Protein AF-A0A4R9LSK8-F1 (afdb_monomer_lite)

Organism: NCBI:txid2484901

InterPro domains:
  IPR012340 Nucleic acid-binding, OB-fold [G3DSA:2.40.50.140] (176-305)

Radius of gyration: 27.33 Å; chains: 1; bounding box: 64×40×76 Å

pLDDT: mean 85.83, std 12.1, range [41.38, 97.31]

Sequence (312 aa):
MKDFFKLCSDLIQTTDPVSLENILFQYLQDKDREEVQVVFRILLSEKKIKFPIAKIQNWISESLELPTWLVEECKTRVGNGSVNLSLLFPEPKTKKDLRPKEWMETYIDPLFFAKNEIIQKESLVSSCRILPEKERILFLKMILPGKTISFPAKTLDLIKRWETNRNLIPHSKLEPYICKLALGYAKKSTTAIGCYTDLGFLGKNEKKEWIKMTTIPFPDLTEAEEDLLENFITANRVQKFGPVLSVSLKLVFEISFSGVERSKRHKAGFVLVSPRIKKILGEGDLESVTNSEYFISLLEVENETAGKPFWE

Structure (mmCIF, N/CA/C/O backbone):
data_AF-A0A4R9LSK8-F1
#
_entry.id   AF-A0A4R9LSK8-F1
#
loop_
_atom_site.group_PDB
_atom_site.id
_atom_site.type_symbol
_atom_site.label_atom_id
_atom_site.label_alt_id
_atom_site.label_comp_id
_atom_site.label_asym_id
_atom_site.label_entity_id
_atom_site.label_seq_id
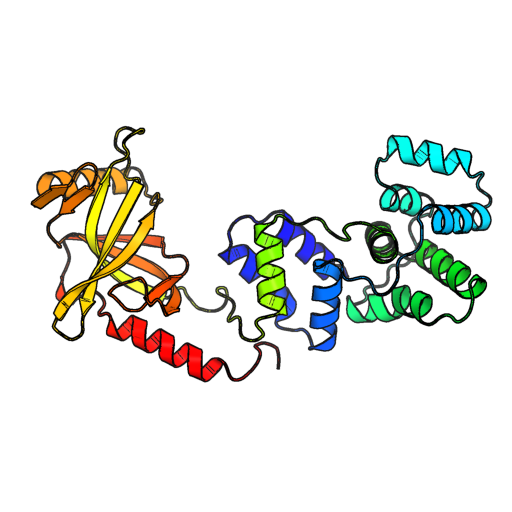_atom_site.pdbx_PDB_ins_code
_atom_site.Cartn_x
_atom_site.Cartn_y
_atom_site.Cartn_z
_atom_site.occupancy
_atom_site.B_iso_or_equiv
_atom_site.auth_seq_id
_atom_site.auth_comp_id
_atom_site.auth_asym_id
_atom_site.auth_atom_id
_atom_site.pdbx_PDB_model_num
ATOM 1 N N . MET A 1 1 ? 4.515 -9.181 -14.858 1.00 92.19 1 MET A N 1
ATOM 2 C CA . MET A 1 1 ? 4.490 -7.702 -14.962 1.00 92.19 1 MET A CA 1
ATOM 3 C C . MET A 1 1 ? 3.063 -7.196 -15.026 1.00 92.19 1 MET A C 1
ATOM 5 O O . MET A 1 1 ? 2.760 -6.177 -14.417 1.00 92.19 1 MET A O 1
ATOM 9 N N . LYS A 1 2 ? 2.165 -7.926 -15.699 1.00 91.19 2 LYS A N 1
ATOM 10 C CA . LYS A 1 2 ? 0.725 -7.650 -15.706 1.00 91.19 2 LYS A CA 1
ATOM 11 C C . LYS A 1 2 ? 0.143 -7.448 -14.299 1.00 91.19 2 LYS A C 1
ATOM 13 O O . LYS A 1 2 ? -0.410 -6.385 -14.022 1.00 91.19 2 LYS A O 1
ATOM 18 N N . ASP A 1 3 ? 0.351 -8.412 -13.404 1.00 92.38 3 ASP A N 1
ATOM 19 C CA . ASP A 1 3 ? -0.168 -8.340 -12.029 1.00 92.38 3 ASP A CA 1
ATOM 20 C C . ASP A 1 3 ? 0.485 -7.217 -11.218 1.00 92.38 3 ASP A C 1
ATOM 22 O O . ASP A 1 3 ? -0.170 -6.569 -10.410 1.00 92.38 3 ASP A O 1
ATOM 26 N N . PHE A 1 4 ? 1.761 -6.922 -11.481 1.00 95.38 4 PHE A N 1
ATOM 27 C CA . PHE A 1 4 ? 2.467 -5.807 -10.848 1.00 95.38 4 PHE A CA 1
ATOM 28 C C . PHE A 1 4 ? 1.868 -4.448 -11.234 1.00 95.38 4 PHE A C 1
ATOM 30 O O . PHE A 1 4 ? 1.687 -3.575 -10.387 1.00 95.38 4 PHE A O 1
ATOM 37 N N . PHE A 1 5 ? 1.524 -4.247 -12.509 1.00 94.00 5 PHE A N 1
ATOM 38 C CA . PHE A 1 5 ? 0.849 -3.016 -12.922 1.00 94.00 5 PHE A CA 1
ATOM 39 C C . PHE A 1 5 ? -0.556 -2.905 -12.337 1.00 94.00 5 PHE A C 1
ATOM 41 O O . PHE A 1 5 ? -0.977 -1.793 -12.015 1.00 94.00 5 PHE A O 1
ATOM 48 N N . LYS A 1 6 ? -1.256 -4.034 -12.173 1.00 93.06 6 LYS A N 1
ATOM 49 C CA . LYS A 1 6 ? -2.533 -4.068 -11.457 1.00 93.06 6 LYS A CA 1
ATOM 50 C C . LYS A 1 6 ? -2.349 -3.633 -9.999 1.00 93.06 6 LYS A C 1
ATOM 52 O O . LYS A 1 6 ? -2.996 -2.675 -9.598 1.00 93.06 6 LYS A O 1
ATOM 57 N N . LEU A 1 7 ? -1.380 -4.210 -9.279 1.00 94.50 7 LEU A N 1
ATOM 58 C CA . LEU A 1 7 ? -1.002 -3.777 -7.926 1.00 94.50 7 LEU A CA 1
ATOM 59 C C . LEU A 1 7 ? -0.779 -2.260 -7.861 1.00 94.50 7 LEU A C 1
ATOM 61 O O . LEU A 1 7 ? -1.334 -1.585 -7.001 1.00 94.50 7 LEU A O 1
ATOM 65 N N . CYS A 1 8 ? 0.027 -1.709 -8.772 1.00 93.31 8 CYS A N 1
ATOM 66 C CA . CYS A 1 8 ? 0.323 -0.276 -8.778 1.00 93.31 8 CYS A CA 1
ATOM 67 C C . CYS A 1 8 ? -0.939 0.572 -8.979 1.00 93.31 8 CYS A C 1
ATOM 69 O O . CYS A 1 8 ? -1.089 1.600 -8.323 1.00 93.31 8 CYS A O 1
ATOM 71 N N . SER A 1 9 ? -1.836 0.151 -9.874 1.00 92.25 9 SER A N 1
ATOM 72 C CA . SER A 1 9 ? -3.117 0.823 -10.105 1.00 92.25 9 SER A CA 1
ATOM 73 C C . SER A 1 9 ? -3.988 0.804 -8.849 1.00 92.25 9 SER A C 1
ATOM 75 O O . SER A 1 9 ? -4.467 1.854 -8.422 1.00 92.25 9 SER A O 1
ATOM 77 N N . ASP A 1 10 ? -4.131 -0.366 -8.229 1.00 90.00 10 ASP A N 1
ATOM 78 C CA . ASP A 1 10 ? -4.974 -0.572 -7.051 1.00 90.00 10 ASP A CA 1
ATOM 79 C C . ASP A 1 10 ? -4.452 0.249 -5.852 1.00 90.00 10 ASP A C 1
ATOM 81 O O . ASP A 1 10 ? -5.223 0.923 -5.166 1.00 90.00 10 ASP A O 1
ATOM 85 N N . LEU A 1 11 ? -3.127 0.301 -5.657 1.00 91.38 11 LEU A N 1
ATOM 86 C CA . LEU A 1 11 ? -2.475 1.116 -4.622 1.00 91.38 11 LEU A CA 1
ATOM 87 C C . LEU A 1 11 ? -2.627 2.631 -4.832 1.00 91.38 11 LEU A C 1
ATOM 89 O O . LEU A 1 11 ? -2.605 3.389 -3.863 1.00 91.38 11 LEU A O 1
ATOM 93 N N . ILE A 1 12 ? -2.732 3.094 -6.082 1.00 88.62 12 ILE A N 1
ATOM 94 C CA . ILE A 1 12 ? -2.924 4.519 -6.399 1.00 88.62 12 ILE A CA 1
ATOM 95 C C . ILE A 1 12 ? -4.377 4.939 -6.162 1.00 88.62 12 ILE A C 1
ATOM 97 O O . ILE A 1 12 ? -4.620 6.057 -5.711 1.00 88.62 12 ILE A O 1
ATOM 101 N N . GLN A 1 13 ? -5.333 4.068 -6.488 1.00 86.81 13 GLN A N 1
ATOM 102 C CA . GLN A 1 13 ? -6.765 4.374 -6.422 1.00 86.81 13 GLN A CA 1
ATOM 103 C C . GLN A 1 13 ? -7.353 4.212 -5.014 1.00 86.81 13 GLN A C 1
ATOM 105 O O . GLN A 1 13 ? -8.376 4.818 -4.703 1.00 86.81 13 GLN A O 1
ATOM 110 N N . THR A 1 14 ? -6.707 3.425 -4.155 1.00 81.94 14 THR A N 1
ATOM 111 C CA . THR A 1 14 ? -7.208 3.125 -2.811 1.00 81.94 14 THR A CA 1
ATOM 112 C C . THR A 1 14 ? -6.732 4.155 -1.788 1.00 81.94 14 THR A C 1
ATOM 114 O O . THR A 1 14 ? -5.556 4.508 -1.728 1.00 81.94 14 THR A O 1
ATOM 117 N N . THR A 1 15 ? -7.651 4.627 -0.944 1.00 77.50 15 THR A N 1
ATOM 118 C CA . THR A 1 15 ? -7.373 5.615 0.113 1.00 77.50 15 THR A CA 1
ATOM 119 C C . THR A 1 15 ? -7.517 5.049 1.526 1.00 77.50 15 THR A C 1
ATOM 121 O O . THR A 1 15 ? -6.908 5.583 2.458 1.00 77.50 15 THR A O 1
ATOM 124 N N . ASP A 1 16 ? -8.296 3.975 1.686 1.00 77.19 16 ASP A N 1
ATOM 125 C CA . ASP A 1 16 ? -8.496 3.266 2.949 1.00 77.19 16 ASP A CA 1
ATOM 126 C C . ASP A 1 16 ? -7.230 2.472 3.342 1.00 77.19 16 ASP A C 1
ATOM 128 O O . ASP A 1 16 ? -6.760 1.646 2.554 1.00 77.19 16 ASP A O 1
ATOM 132 N N . PRO A 1 17 ? -6.666 2.693 4.547 1.00 71.50 17 PRO A N 1
ATOM 133 C CA . PRO A 1 17 ? -5.439 2.026 4.984 1.00 71.50 17 PRO A CA 1
ATOM 134 C C . PRO A 1 17 ? -5.527 0.498 5.018 1.00 71.50 17 PRO A C 1
ATOM 136 O O . PRO A 1 17 ? -4.571 -0.168 4.629 1.00 71.50 17 PRO A O 1
ATOM 139 N N . VAL A 1 18 ? -6.666 -0.056 5.442 1.00 72.38 18 VAL A N 1
ATOM 140 C CA . VAL A 1 18 ? -6.852 -1.511 5.551 1.00 72.38 18 VAL A CA 1
ATOM 141 C C . VAL A 1 18 ? -6.848 -2.142 4.160 1.00 72.38 18 VAL A C 1
ATOM 143 O O . VAL A 1 18 ? -6.141 -3.108 3.898 1.00 72.38 18 VAL A O 1
ATOM 146 N N . SER A 1 19 ? -7.573 -1.544 3.221 1.00 77.19 19 SER A N 1
ATOM 147 C CA . SER A 1 19 ? -7.628 -1.993 1.833 1.00 77.19 19 SER A CA 1
ATOM 148 C C . SER A 1 19 ? -6.264 -1.895 1.146 1.00 77.19 19 SER A C 1
ATOM 150 O O . SER A 1 19 ? -5.890 -2.807 0.411 1.00 77.19 19 SER A O 1
ATOM 152 N N . LEU A 1 20 ? -5.487 -0.836 1.414 1.00 80.31 20 LEU A N 1
ATOM 153 C CA . LEU A 1 20 ? -4.117 -0.697 0.905 1.00 80.31 20 LEU A CA 1
ATOM 154 C C . LEU A 1 20 ? -3.208 -1.839 1.373 1.00 80.31 20 LEU A C 1
ATOM 156 O O . LEU A 1 20 ? -2.455 -2.398 0.573 1.00 80.31 20 LEU A O 1
ATOM 160 N N . GLU A 1 21 ? -3.294 -2.197 2.652 1.00 82.19 21 GLU A N 1
ATOM 161 C CA . GLU A 1 21 ? -2.560 -3.334 3.208 1.00 82.19 21 GLU A CA 1
ATOM 162 C C . GLU A 1 21 ? -2.977 -4.646 2.562 1.00 82.19 21 GLU A C 1
ATOM 164 O O . GLU A 1 21 ? -2.125 -5.454 2.196 1.00 82.19 21 GLU A O 1
ATOM 169 N N . ASN A 1 22 ? -4.275 -4.821 2.333 1.00 79.75 22 ASN A N 1
ATOM 170 C CA . ASN A 1 22 ? -4.817 -6.024 1.716 1.00 79.75 22 ASN A CA 1
ATOM 171 C C . ASN A 1 22 ? -4.352 -6.206 0.278 1.00 79.75 22 ASN A C 1
ATOM 173 O O . ASN A 1 22 ? -3.981 -7.308 -0.118 1.00 79.75 22 ASN A O 1
ATOM 177 N N . ILE A 1 23 ? -4.332 -5.124 -0.493 1.00 87.00 23 ILE A N 1
ATOM 178 C CA . ILE A 1 23 ? -3.838 -5.125 -1.869 1.00 87.00 23 ILE A CA 1
ATOM 179 C C . ILE A 1 23 ? -2.368 -5.551 -1.909 1.00 87.00 23 ILE A C 1
ATOM 181 O O . ILE A 1 23 ? -1.999 -6.438 -2.683 1.00 87.00 23 ILE A O 1
ATOM 185 N N . LEU A 1 24 ? -1.533 -4.941 -1.062 1.00 88.25 24 LEU A N 1
ATOM 186 C CA . LEU A 1 24 ? -0.109 -5.257 -1.011 1.00 88.25 24 LEU A CA 1
ATOM 187 C C . LEU A 1 24 ? 0.110 -6.707 -0.570 1.00 88.25 24 LEU A C 1
ATOM 189 O O . LEU A 1 24 ? 0.885 -7.437 -1.183 1.00 88.25 24 LEU A O 1
ATOM 193 N N . PHE A 1 25 ? -0.637 -7.146 0.436 1.00 83.88 25 PHE A N 1
ATOM 194 C CA . PHE A 1 25 ? -0.569 -8.497 0.951 1.00 83.88 25 PHE A CA 1
ATOM 195 C C . PHE A 1 25 ? -0.909 -9.568 -0.080 1.00 83.88 25 PHE A C 1
ATOM 197 O O . PHE A 1 25 ? -0.110 -10.472 -0.318 1.00 83.88 25 PHE A O 1
ATOM 204 N N . GLN A 1 26 ? -2.084 -9.460 -0.703 1.00 85.19 26 GLN A N 1
ATOM 205 C CA . GLN A 1 26 ? -2.573 -10.455 -1.658 1.00 85.19 26 GLN A CA 1
ATOM 206 C C . GLN A 1 26 ? -1.600 -10.637 -2.821 1.00 85.19 26 GLN A C 1
ATOM 208 O O . GLN A 1 26 ? -1.450 -11.737 -3.344 1.00 85.19 26 GLN A O 1
ATOM 213 N N . TYR A 1 27 ? -0.910 -9.564 -3.204 1.00 90.25 27 TYR A N 1
ATOM 214 C CA . TYR A 1 27 ? 0.109 -9.630 -4.234 1.00 90.25 27 TYR A CA 1
ATOM 215 C C . TYR A 1 27 ? 1.403 -10.311 -3.762 1.00 90.25 27 TYR A C 1
ATOM 217 O O . TYR A 1 27 ? 2.017 -11.043 -4.539 1.00 90.25 27 TYR A O 1
ATOM 225 N N . LEU A 1 28 ? 1.849 -10.046 -2.531 1.00 88.25 28 LEU A N 1
ATOM 226 C CA . LEU A 1 28 ? 3.142 -10.511 -2.019 1.00 88.25 28 LEU A CA 1
ATOM 227 C C . LEU A 1 28 ? 3.105 -11.923 -1.418 1.00 88.25 28 LEU A C 1
ATOM 229 O O . LEU A 1 28 ? 4.147 -12.567 -1.400 1.00 88.25 28 L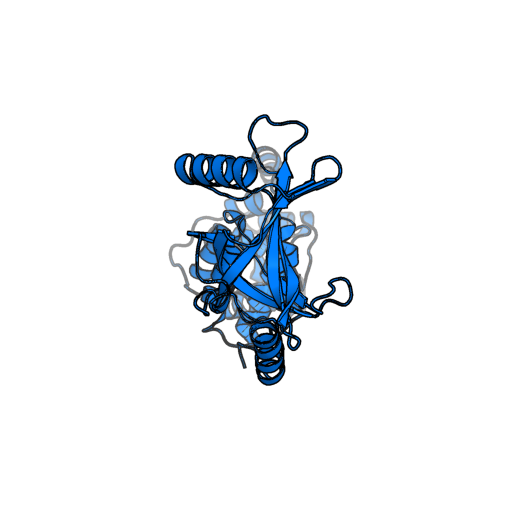EU A O 1
ATOM 233 N N . GLN A 1 29 ? 1.951 -12.405 -0.944 1.00 81.75 29 GLN A N 1
ATOM 234 C CA . GLN A 1 29 ? 1.872 -13.622 -0.121 1.00 81.75 29 GLN A CA 1
ATOM 235 C C . GLN A 1 29 ? 2.416 -14.895 -0.793 1.00 81.75 29 GLN A C 1
ATOM 237 O O . GLN A 1 29 ? 2.949 -15.758 -0.107 1.00 81.75 29 GLN A O 1
ATOM 242 N N . ASP A 1 30 ? 2.322 -14.991 -2.121 1.00 81.44 30 ASP A N 1
ATOM 243 C CA . ASP A 1 30 ? 2.741 -16.170 -2.892 1.00 81.44 30 ASP A CA 1
ATOM 244 C C . ASP A 1 30 ? 4.096 -15.958 -3.597 1.00 81.44 30 ASP A C 1
ATOM 246 O O . ASP A 1 30 ? 4.410 -16.628 -4.584 1.00 81.44 30 ASP A O 1
ATOM 250 N N . LYS A 1 31 ? 4.882 -14.963 -3.165 1.00 85.25 31 LYS A N 1
ATOM 251 C CA . LYS A 1 31 ? 6.144 -14.573 -3.811 1.00 85.25 31 LYS A CA 1
ATOM 252 C C . LYS A 1 31 ? 7.348 -14.931 -2.957 1.00 85.25 31 LYS A C 1
ATOM 254 O O . LYS A 1 31 ? 7.345 -14.746 -1.746 1.00 85.25 31 LYS A O 1
ATOM 259 N N . ASP A 1 32 ? 8.411 -15.378 -3.621 1.00 84.75 32 ASP A N 1
ATOM 260 C CA . ASP A 1 32 ? 9.690 -15.613 -2.964 1.00 84.75 32 ASP A CA 1
ATOM 261 C C . ASP A 1 32 ? 10.359 -14.302 -2.515 1.00 84.75 32 ASP A C 1
ATOM 263 O O . ASP A 1 32 ? 10.064 -13.205 -3.001 1.00 84.75 32 ASP A O 1
ATOM 267 N N . ARG A 1 33 ? 11.305 -14.425 -1.583 1.00 80.56 33 ARG A N 1
ATOM 268 C CA . ARG A 1 33 ? 12.011 -13.292 -0.975 1.00 80.56 33 ARG A CA 1
ATOM 269 C C . ARG A 1 33 ? 12.689 -12.373 -1.995 1.00 80.56 33 ARG A C 1
ATOM 271 O O . ARG A 1 33 ? 12.720 -11.159 -1.786 1.00 80.56 33 ARG A O 1
ATOM 278 N N . GLU A 1 34 ? 13.276 -12.922 -3.053 1.00 83.31 34 GLU A N 1
ATOM 279 C CA . GLU A 1 34 ? 14.013 -12.130 -4.043 1.00 83.31 34 GLU A CA 1
ATOM 280 C C . GLU A 1 34 ? 13.044 -11.337 -4.925 1.00 83.31 34 GLU A C 1
ATOM 282 O O . GLU A 1 34 ? 13.266 -10.156 -5.195 1.00 83.31 34 GLU A O 1
ATOM 287 N N . GLU A 1 35 ? 11.921 -11.951 -5.293 1.00 90.56 35 GLU A N 1
ATOM 288 C CA . GLU A 1 35 ? 10.822 -11.295 -5.995 1.00 90.56 35 GLU A CA 1
ATOM 289 C C . GLU A 1 35 ? 10.233 -10.138 -5.172 1.00 90.56 35 GLU A C 1
ATOM 291 O O . GLU A 1 35 ? 10.091 -9.022 -5.680 1.00 90.56 35 GLU A O 1
ATOM 296 N N . VAL A 1 36 ? 9.956 -10.364 -3.884 1.00 89.25 36 VAL A N 1
ATOM 297 C CA . VAL A 1 36 ? 9.446 -9.332 -2.964 1.00 89.25 36 VAL A CA 1
ATOM 298 C C . VAL A 1 36 ? 10.406 -8.139 -2.878 1.00 89.25 36 VAL A C 1
ATOM 300 O O . VAL A 1 36 ? 9.977 -6.987 -2.981 1.00 89.25 36 VAL A O 1
ATOM 303 N N . GLN A 1 37 ? 11.714 -8.386 -2.761 1.00 87.75 37 GLN A N 1
ATOM 304 C CA . GLN A 1 37 ? 12.724 -7.320 -2.734 1.00 87.75 37 GLN A CA 1
ATOM 305 C C . GLN A 1 37 ? 12.739 -6.491 -4.022 1.00 87.75 37 GLN A C 1
ATOM 307 O O . GLN A 1 37 ? 12.852 -5.264 -3.971 1.00 87.75 37 GLN A O 1
ATOM 312 N N . VAL A 1 38 ? 12.614 -7.135 -5.186 1.00 91.19 38 VAL A N 1
ATOM 313 C CA . VAL A 1 38 ? 12.551 -6.417 -6.466 1.00 91.19 38 VAL A CA 1
ATOM 314 C C . VAL A 1 38 ? 11.278 -5.575 -6.564 1.00 91.19 38 VAL A C 1
ATOM 316 O O . VAL A 1 38 ? 11.338 -4.434 -7.025 1.00 91.19 38 VAL A O 1
ATOM 319 N N . VAL A 1 39 ? 10.143 -6.086 -6.087 1.00 94.00 39 VAL A N 1
ATOM 320 C CA . VAL A 1 39 ? 8.877 -5.342 -6.049 1.00 94.00 39 VAL A CA 1
ATOM 321 C C . VAL A 1 39 ? 9.014 -4.068 -5.213 1.00 94.00 39 VAL A C 1
ATOM 323 O O . VAL A 1 39 ? 8.709 -2.986 -5.721 1.00 94.00 39 VAL A O 1
ATOM 326 N N . PHE A 1 40 ? 9.524 -4.159 -3.979 1.00 92.31 40 PHE A N 1
ATOM 327 C CA . PHE A 1 40 ? 9.727 -2.981 -3.124 1.00 92.31 40 PHE A CA 1
ATOM 328 C C . PHE A 1 40 ? 10.687 -1.970 -3.745 1.00 92.31 40 PHE A C 1
ATOM 330 O O . PHE A 1 40 ? 10.360 -0.783 -3.803 1.00 92.31 40 PHE A O 1
ATOM 337 N N . ARG A 1 41 ? 11.794 -2.441 -4.329 1.00 91.00 41 ARG A N 1
ATOM 338 C CA . ARG A 1 41 ? 12.743 -1.593 -5.060 1.00 91.00 41 ARG A CA 1
ATOM 339 C C . ARG A 1 41 ? 12.051 -0.759 -6.142 1.00 91.00 41 ARG A C 1
ATOM 341 O O . ARG A 1 41 ? 12.294 0.443 -6.256 1.00 91.00 41 ARG A O 1
ATOM 348 N N . ILE A 1 42 ? 11.162 -1.367 -6.932 1.00 94.06 42 ILE A N 1
ATOM 349 C CA . ILE A 1 42 ? 10.424 -0.645 -7.979 1.00 94.06 42 ILE A CA 1
ATOM 350 C C . ILE A 1 42 ? 9.422 0.343 -7.357 1.00 94.06 42 ILE A C 1
ATOM 352 O O . ILE A 1 42 ? 9.386 1.509 -7.763 1.00 94.06 42 ILE A O 1
ATOM 356 N N . LEU A 1 43 ? 8.632 -0.091 -6.366 1.00 93.62 43 LEU A N 1
ATOM 357 C CA . LEU A 1 43 ? 7.605 0.736 -5.714 1.00 93.62 43 LEU A CA 1
ATOM 358 C C . LEU A 1 43 ? 8.197 1.977 -5.030 1.00 93.62 43 LEU A C 1
ATOM 360 O O . LEU A 1 43 ? 7.664 3.081 -5.159 1.00 93.62 43 LEU A O 1
ATOM 364 N N . LEU A 1 44 ? 9.335 1.817 -4.355 1.00 91.50 44 LEU A N 1
ATOM 365 C CA . LEU A 1 44 ? 10.036 2.882 -3.637 1.00 91.50 44 LEU A CA 1
ATOM 366 C C . LEU A 1 44 ? 10.957 3.712 -4.536 1.00 91.50 44 LEU A C 1
ATOM 368 O O . LEU A 1 44 ? 11.590 4.662 -4.075 1.00 91.50 44 LEU A O 1
ATOM 372 N N . SER A 1 45 ? 10.961 3.433 -5.844 1.00 90.81 45 SER A N 1
ATOM 373 C CA . SER A 1 45 ? 11.792 4.127 -6.832 1.00 90.81 45 SER A CA 1
ATOM 374 C C . SER A 1 45 ? 13.292 4.046 -6.521 1.00 90.81 45 SER A C 1
ATOM 376 O O . SER A 1 45 ? 14.042 4.991 -6.784 1.00 90.81 45 SER A O 1
ATOM 378 N N . GLU A 1 46 ? 13.734 2.919 -5.972 1.00 89.75 46 GLU A N 1
ATOM 379 C CA . GLU A 1 46 ? 15.138 2.626 -5.734 1.00 89.75 46 GLU A CA 1
ATOM 380 C C . GLU A 1 46 ? 15.825 2.233 -7.044 1.00 89.75 46 GLU A C 1
ATOM 382 O O . GLU A 1 46 ? 15.428 1.298 -7.744 1.00 89.75 46 GLU A O 1
ATOM 387 N N . LYS A 1 47 ? 16.879 2.968 -7.399 1.00 87.69 47 LYS A N 1
ATOM 388 C CA . LYS A 1 47 ? 17.529 2.857 -8.709 1.00 87.69 47 LYS A CA 1
ATOM 389 C C . LYS A 1 47 ? 18.988 2.489 -8.539 1.00 87.69 47 LYS A C 1
ATOM 391 O O . LYS A 1 47 ? 19.728 3.233 -7.901 1.00 87.69 47 LYS A O 1
ATOM 396 N N . LYS A 1 48 ? 19.397 1.388 -9.175 1.00 82.56 48 LYS A N 1
ATOM 397 C CA . LYS A 1 48 ? 20.807 0.973 -9.256 1.00 82.56 48 LYS A CA 1
ATOM 398 C C . LYS A 1 48 ? 21.638 1.925 -10.122 1.00 82.56 48 LYS A C 1
ATOM 400 O O . LYS A 1 48 ? 22.806 2.154 -9.838 1.00 82.56 48 LYS A O 1
ATOM 405 N N . ILE A 1 49 ? 21.032 2.476 -11.176 1.00 84.25 49 ILE A N 1
ATOM 406 C CA . ILE A 1 49 ? 21.690 3.347 -12.153 1.00 84.25 49 ILE A CA 1
ATOM 407 C C . ILE A 1 49 ? 20.794 4.531 -12.510 1.00 84.25 49 ILE A C 1
ATOM 409 O O . ILE A 1 49 ? 19.568 4.419 -12.509 1.00 84.25 49 ILE A O 1
ATOM 413 N N . LYS A 1 50 ? 21.409 5.681 -12.796 1.00 91.00 50 LYS A N 1
ATOM 414 C CA . LYS A 1 50 ? 20.721 6.887 -13.262 1.00 91.00 50 LYS A CA 1
ATOM 415 C C . LYS A 1 50 ? 21.515 7.502 -14.406 1.00 91.00 50 LYS A C 1
ATOM 417 O O . LYS A 1 50 ? 22.644 7.938 -14.202 1.00 91.00 50 LYS A O 1
ATOM 422 N N . PHE A 1 51 ? 20.917 7.570 -15.586 1.00 92.25 51 PHE A N 1
ATOM 423 C CA . PHE A 1 51 ? 21.491 8.254 -16.737 1.00 92.25 51 PHE A CA 1
ATOM 424 C C . PHE A 1 51 ? 20.888 9.652 -16.889 1.00 92.25 51 PHE A C 1
ATOM 426 O O . PHE A 1 51 ? 19.684 9.826 -16.681 1.00 92.25 51 PHE A O 1
ATOM 433 N N . PRO A 1 52 ? 21.676 10.661 -17.296 1.00 93.00 52 PRO A N 1
ATOM 434 C CA . PRO A 1 52 ? 21.128 11.949 -17.703 1.00 93.00 52 PRO A CA 1
ATOM 435 C C . PRO A 1 52 ? 20.126 11.782 -18.850 1.00 93.00 52 PRO A C 1
ATOM 437 O O . PRO A 1 52 ? 20.385 11.047 -19.802 1.00 93.00 52 PRO A O 1
ATOM 440 N N . ILE A 1 53 ? 19.003 12.506 -18.801 1.00 91.00 53 ILE A N 1
ATOM 441 C CA . ILE A 1 53 ? 17.962 12.402 -19.837 1.00 91.00 53 ILE A CA 1
ATOM 442 C C . ILE A 1 53 ? 18.490 12.736 -21.237 1.00 91.00 53 ILE A C 1
ATOM 444 O O . ILE A 1 53 ? 18.157 12.034 -22.184 1.00 91.00 53 ILE A O 1
ATOM 448 N N . ALA A 1 54 ? 19.371 13.735 -21.349 1.00 91.31 54 ALA A N 1
ATOM 449 C CA . ALA A 1 54 ? 19.999 14.120 -22.612 1.00 91.31 54 ALA A CA 1
ATOM 450 C C . ALA A 1 54 ? 20.822 12.973 -23.224 1.00 91.31 54 ALA A C 1
ATOM 452 O O . ALA A 1 54 ? 20.771 12.746 -24.427 1.00 91.31 54 ALA A O 1
ATOM 453 N N . LYS A 1 55 ? 21.518 12.191 -22.386 1.00 93.62 55 LYS A N 1
ATOM 454 C CA . LYS A 1 55 ? 22.308 11.034 -22.830 1.00 93.62 55 LYS A CA 1
ATOM 455 C C . LYS A 1 55 ? 21.414 9.960 -23.449 1.00 93.62 55 LYS A C 1
ATOM 457 O O . LYS A 1 55 ? 21.669 9.512 -24.561 1.00 93.62 55 LYS A O 1
ATOM 462 N N . ILE A 1 56 ? 20.330 9.602 -22.757 1.00 94.44 56 ILE A N 1
ATOM 463 C CA . ILE A 1 56 ? 19.363 8.615 -23.258 1.00 94.44 56 ILE A CA 1
ATOM 464 C C . ILE A 1 56 ? 18.661 9.118 -24.524 1.00 94.44 56 ILE A C 1
ATOM 466 O O . ILE A 1 56 ? 18.473 8.356 -25.470 1.00 94.44 56 ILE A O 1
ATOM 470 N N . GLN A 1 57 ? 18.313 10.404 -24.570 1.00 92.75 57 GLN A N 1
ATOM 471 C CA . GLN A 1 57 ? 17.701 11.023 -25.740 1.00 92.75 57 GLN A CA 1
ATOM 472 C C . GLN A 1 57 ? 18.623 10.970 -26.964 1.00 92.75 57 GLN A C 1
ATOM 474 O O . GLN A 1 57 ? 18.158 10.591 -28.037 1.00 92.75 57 GLN A O 1
ATOM 479 N N . ASN A 1 58 ? 19.914 11.276 -26.810 1.00 93.31 58 ASN A N 1
ATOM 480 C CA . ASN A 1 58 ? 20.890 11.184 -27.900 1.00 93.31 58 ASN A CA 1
ATOM 481 C C . ASN A 1 58 ? 21.028 9.748 -28.409 1.00 93.31 58 ASN A C 1
ATOM 483 O O . ASN A 1 58 ? 20.917 9.508 -29.606 1.00 93.31 58 ASN A O 1
ATOM 487 N N . TRP A 1 59 ? 21.164 8.775 -27.505 1.00 95.00 59 TRP A N 1
ATOM 488 C CA . TRP A 1 59 ? 21.247 7.363 -27.882 1.00 95.00 59 TRP A CA 1
ATOM 489 C C . TRP A 1 59 ? 20.037 6.879 -28.678 1.00 95.00 59 TRP A C 1
ATOM 491 O O . TRP A 1 59 ? 20.202 6.154 -29.661 1.00 95.00 59 TRP A O 1
ATOM 501 N N . ILE A 1 60 ? 18.831 7.267 -28.258 1.00 94.62 60 ILE A N 1
ATOM 502 C CA . ILE A 1 60 ? 17.591 6.910 -28.951 1.00 94.62 60 ILE A CA 1
ATOM 503 C C . ILE A 1 60 ? 17.510 7.625 -30.304 1.00 94.62 60 ILE A C 1
ATOM 505 O O . ILE A 1 60 ? 17.222 6.970 -31.300 1.00 94.62 60 ILE A O 1
ATOM 509 N N . SER A 1 61 ? 17.817 8.925 -30.350 1.00 93.62 61 SER A N 1
ATOM 510 C CA . SER A 1 61 ? 17.785 9.733 -31.580 1.00 93.62 61 SER A CA 1
ATOM 511 C C . SER A 1 61 ? 18.727 9.163 -32.640 1.00 93.62 61 SER A C 1
ATOM 513 O O . SER A 1 61 ? 18.302 8.892 -33.757 1.00 93.62 61 SER A O 1
ATOM 515 N N . GLU A 1 62 ? 19.973 8.867 -32.259 1.00 94.00 62 GLU A N 1
ATOM 516 C CA . GLU A 1 62 ? 20.964 8.240 -33.140 1.00 94.00 62 GLU A CA 1
ATOM 517 C C . GLU A 1 62 ? 20.515 6.861 -33.638 1.00 94.00 62 GLU A C 1
ATOM 519 O O . GLU A 1 62 ? 20.738 6.520 -34.792 1.00 94.00 62 GLU A O 1
ATOM 524 N N . SER A 1 63 ? 19.876 6.054 -32.786 1.00 93.81 63 SER A N 1
ATOM 525 C CA . SER A 1 63 ? 19.496 4.674 -33.139 1.00 93.81 63 SER A CA 1
ATOM 526 C C . SER A 1 63 ? 18.198 4.567 -33.945 1.00 93.81 63 SER A C 1
ATOM 528 O O . SER A 1 63 ? 17.876 3.486 -34.445 1.00 93.81 63 SER A O 1
ATOM 530 N N . LEU A 1 64 ? 17.422 5.649 -33.999 1.00 93.69 64 LEU A N 1
ATOM 531 C CA . LEU A 1 64 ? 16.201 5.777 -34.796 1.00 93.69 64 LEU A CA 1
ATOM 532 C C . LEU A 1 64 ? 16.387 6.723 -35.991 1.00 93.69 64 LEU A C 1
ATOM 534 O O . LEU A 1 64 ? 15.424 6.952 -36.715 1.00 93.69 64 LEU A O 1
ATOM 538 N N . GLU A 1 65 ? 17.591 7.274 -36.177 1.00 94.81 65 GLU A N 1
ATOM 539 C CA . GLU A 1 65 ? 17.905 8.269 -37.211 1.00 94.81 65 GLU A CA 1
ATOM 540 C C . GLU A 1 65 ? 16.975 9.498 -37.155 1.00 94.81 65 GLU A C 1
ATOM 542 O O . GLU A 1 65 ? 16.603 10.085 -38.171 1.00 94.81 65 GLU A O 1
ATOM 547 N N . LEU A 1 66 ? 16.591 9.902 -35.939 1.00 91.81 66 LEU A N 1
ATOM 548 C CA . LEU A 1 66 ? 15.726 11.055 -35.699 1.00 91.81 66 LEU A CA 1
ATOM 549 C C . LEU A 1 66 ? 16.556 12.285 -35.319 1.00 91.81 66 LEU A C 1
ATOM 551 O O . LEU A 1 66 ? 17.471 12.179 -34.498 1.00 91.81 66 LEU A O 1
ATOM 555 N N . PRO A 1 67 ? 16.226 13.480 -35.839 1.00 90.62 67 PRO A N 1
ATOM 556 C CA . PRO A 1 67 ? 16.888 14.698 -35.406 1.00 90.62 67 PRO A CA 1
ATOM 557 C C . PRO A 1 67 ? 16.472 15.057 -33.971 1.00 90.62 67 PRO A C 1
ATOM 559 O O . PRO A 1 67 ? 15.304 14.946 -33.594 1.00 90.62 67 PRO A O 1
ATOM 562 N N . THR A 1 68 ? 17.425 15.531 -33.166 1.00 83.62 68 THR A N 1
ATOM 563 C CA . THR A 1 68 ? 17.221 15.808 -31.732 1.00 83.62 68 THR A CA 1
ATOM 564 C C . THR A 1 68 ? 16.114 16.828 -31.466 1.00 83.62 68 THR A C 1
ATOM 566 O O . THR A 1 68 ? 15.334 16.634 -30.533 1.00 83.62 68 THR A O 1
ATOM 569 N N . TRP A 1 69 ? 15.988 17.859 -32.312 1.00 86.38 69 TRP A N 1
ATOM 570 C CA . TRP A 1 69 ? 14.955 18.896 -32.188 1.00 86.38 69 TRP A CA 1
ATOM 571 C C . TRP A 1 69 ? 13.530 18.324 -32.257 1.00 86.38 69 TRP A C 1
ATOM 573 O O . TRP A 1 69 ? 12.654 18.772 -31.522 1.00 86.38 69 TRP A O 1
ATOM 583 N N . LEU A 1 70 ? 13.298 17.286 -33.070 1.00 85.94 70 LEU A N 1
ATOM 584 C CA . LEU A 1 70 ? 11.976 16.668 -33.209 1.00 85.94 70 LEU A CA 1
ATOM 585 C C . LEU A 1 70 ? 11.570 15.962 -31.912 1.00 85.94 70 LEU A C 1
ATOM 587 O O . LEU A 1 70 ? 10.431 16.063 -31.462 1.00 85.94 70 LEU A O 1
ATOM 591 N N . VAL A 1 71 ? 12.525 15.288 -31.268 1.00 84.31 71 VAL A N 1
ATOM 592 C CA . VAL A 1 71 ? 12.298 14.607 -29.988 1.00 84.31 71 VAL A CA 1
ATOM 593 C C . VAL A 1 71 ? 12.009 15.612 -28.868 1.00 84.31 71 VAL A C 1
ATOM 595 O O . VAL A 1 71 ? 11.162 15.351 -28.006 1.00 84.31 71 VAL A O 1
ATOM 598 N N . GLU A 1 72 ? 12.685 16.764 -28.880 1.00 82.50 72 GLU A N 1
ATOM 599 C CA . GLU A 1 72 ? 12.436 17.864 -27.940 1.00 82.50 72 GLU A CA 1
ATOM 600 C C . GLU A 1 72 ? 11.055 18.488 -28.142 1.00 82.50 72 GLU A C 1
ATOM 602 O O . GLU A 1 72 ? 10.346 18.738 -27.166 1.00 82.50 72 GLU A O 1
ATOM 607 N N . GLU A 1 73 ? 10.629 18.672 -29.388 1.00 84.06 73 GLU A N 1
ATOM 608 C CA . GLU A 1 73 ? 9.313 19.226 -29.690 1.00 84.06 73 GLU A CA 1
ATOM 609 C C . GLU A 1 73 ? 8.174 18.266 -29.317 1.00 84.06 73 GLU A C 1
ATOM 611 O O . GLU A 1 73 ? 7.150 18.690 -28.783 1.00 84.06 73 GLU A O 1
ATOM 616 N N . CYS A 1 74 ? 8.360 16.951 -29.467 1.00 82.12 74 CYS A N 1
ATOM 617 C CA . CYS A 1 74 ? 7.403 15.975 -28.936 1.00 82.12 74 CYS A CA 1
ATOM 618 C C . CYS A 1 74 ? 7.304 16.041 -27.399 1.00 82.12 74 CYS A C 1
ATOM 620 O O . CYS A 1 74 ? 6.212 15.924 -26.829 1.00 82.12 74 CYS A O 1
ATOM 622 N N . LYS A 1 75 ? 8.421 16.306 -26.707 1.00 80.25 75 LYS A N 1
ATOM 623 C CA . LYS A 1 75 ? 8.455 16.394 -25.239 1.00 80.25 75 LYS A CA 1
ATOM 624 C C . LYS A 1 75 ? 7.590 17.534 -24.705 1.00 80.25 75 LYS A C 1
ATOM 626 O O . LYS A 1 75 ? 6.942 17.341 -23.675 1.00 80.25 75 LYS A O 1
ATOM 631 N N . THR A 1 76 ? 7.568 18.694 -25.365 1.00 76.31 76 THR A N 1
ATOM 632 C CA . THR A 1 76 ? 6.772 19.852 -24.910 1.00 76.31 76 THR A CA 1
ATOM 633 C C . THR A 1 76 ? 5.272 19.555 -24.911 1.00 76.31 76 THR A C 1
ATOM 635 O O . THR A 1 76 ? 4.556 20.066 -24.055 1.00 76.31 76 THR A O 1
ATOM 638 N N . ARG A 1 77 ? 4.805 18.667 -25.800 1.00 72.62 77 ARG A N 1
ATOM 639 C CA . ARG A 1 77 ? 3.400 18.239 -25.870 1.00 72.62 77 ARG A CA 1
ATOM 640 C C . ARG A 1 77 ? 3.032 17.172 -24.840 1.00 72.62 77 ARG A C 1
ATOM 642 O O . ARG A 1 77 ? 1.930 17.199 -24.305 1.00 72.62 77 ARG A O 1
ATOM 649 N N . VAL A 1 78 ? 3.935 16.229 -24.565 1.00 74.56 78 VAL A N 1
ATOM 650 C CA . VAL A 1 78 ? 3.671 15.079 -23.674 1.00 74.56 78 VAL A CA 1
ATOM 651 C C . VAL A 1 78 ? 3.950 15.406 -22.198 1.00 74.56 78 VAL A C 1
ATOM 653 O O . VAL A 1 78 ? 3.393 14.781 -21.299 1.00 74.56 78 VAL A O 1
ATOM 656 N N . GLY A 1 79 ? 4.841 16.360 -21.914 1.00 69.44 79 GLY A N 1
ATOM 657 C CA . GLY A 1 79 ? 5.153 16.836 -20.559 1.00 69.44 79 GLY A CA 1
ATOM 658 C C . GLY A 1 79 ? 5.992 15.881 -19.693 1.00 69.44 79 GLY A C 1
ATOM 659 O O . GLY A 1 79 ? 6.555 16.302 -18.684 1.00 69.44 79 GLY A O 1
ATOM 660 N N . ASN A 1 80 ? 6.147 14.610 -20.081 1.00 77.44 80 ASN A N 1
ATOM 661 C CA . ASN A 1 80 ? 6.956 13.624 -19.362 1.00 77.44 80 ASN A CA 1
ATOM 662 C C . ASN A 1 80 ? 8.007 12.980 -20.276 1.00 77.44 80 ASN A C 1
ATOM 664 O O . ASN A 1 80 ? 7.668 12.316 -21.252 1.00 77.44 80 ASN A O 1
ATOM 668 N N . GLY A 1 81 ? 9.288 13.118 -19.918 1.00 82.19 81 GLY A N 1
ATOM 669 C CA . GLY A 1 81 ? 10.406 12.600 -20.713 1.00 82.19 81 GLY A CA 1
ATOM 670 C C . GLY A 1 81 ? 10.386 11.082 -20.922 1.00 82.19 81 GLY A C 1
ATOM 671 O O . GLY A 1 81 ? 10.674 10.623 -22.020 1.00 82.19 81 GLY A O 1
ATOM 672 N N . SER A 1 82 ? 9.994 10.304 -19.908 1.00 87.56 82 SER A N 1
ATOM 673 C CA . SER A 1 82 ? 9.906 8.838 -20.031 1.00 87.56 82 SER A CA 1
ATOM 674 C C . SER A 1 82 ? 8.782 8.400 -20.970 1.00 87.56 82 SER A C 1
ATOM 676 O O . SER A 1 82 ? 8.976 7.492 -21.770 1.00 87.56 82 SER A O 1
ATOM 678 N N . VAL A 1 83 ? 7.636 9.086 -20.923 1.00 89.12 83 VAL A N 1
ATOM 679 C CA . VAL A 1 83 ? 6.507 8.819 -21.822 1.00 89.12 83 VAL A CA 1
ATOM 680 C C . VAL A 1 83 ? 6.872 9.232 -23.243 1.00 89.12 83 VAL A C 1
ATOM 682 O O . VAL A 1 83 ? 6.750 8.420 -24.152 1.00 89.12 83 VAL A O 1
ATOM 685 N N . ASN A 1 84 ? 7.425 10.434 -23.428 1.00 90.75 84 ASN A N 1
ATOM 686 C CA . ASN A 1 84 ? 7.860 10.917 -24.738 1.00 90.75 84 ASN A CA 1
ATOM 687 C C . ASN A 1 84 ? 8.817 9.932 -25.426 1.00 90.75 84 ASN A C 1
ATOM 689 O O . ASN A 1 84 ? 8.548 9.476 -26.530 1.00 90.75 84 ASN A O 1
ATOM 693 N N . LEU A 1 85 ? 9.898 9.545 -24.740 1.00 92.31 85 LEU A N 1
ATOM 694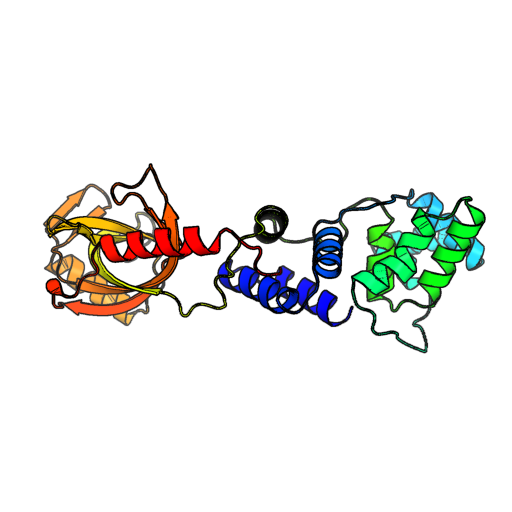 C CA . LEU A 1 85 ? 10.882 8.608 -25.286 1.00 92.31 85 LEU A CA 1
ATOM 695 C C . LEU A 1 85 ? 10.294 7.210 -25.523 1.00 92.31 85 LEU A C 1
ATOM 697 O O . LEU A 1 85 ? 10.719 6.524 -26.448 1.00 92.31 85 LEU A O 1
ATOM 701 N N . SER A 1 86 ? 9.314 6.784 -24.716 1.00 92.94 86 SER A N 1
ATOM 702 C CA . SER A 1 86 ? 8.656 5.491 -24.914 1.00 92.94 86 SER A CA 1
ATOM 703 C C . SER A 1 86 ? 7.838 5.441 -26.207 1.00 92.94 86 SER A C 1
ATOM 705 O O . SER A 1 86 ? 7.867 4.423 -26.892 1.00 92.94 86 SER A O 1
ATOM 707 N N . LEU A 1 87 ? 7.175 6.540 -26.577 1.00 91.56 87 LEU A N 1
ATOM 708 C CA . LEU A 1 87 ? 6.287 6.611 -27.741 1.00 91.56 87 LEU A CA 1
ATOM 709 C C . LEU A 1 87 ? 7.038 6.636 -29.083 1.00 91.56 87 LEU A C 1
ATOM 711 O O . LEU A 1 87 ? 6.428 6.425 -30.125 1.00 91.56 87 LEU A O 1
ATOM 715 N N . LEU A 1 88 ? 8.359 6.850 -29.070 1.00 92.38 88 LEU A N 1
ATOM 716 C CA . LEU A 1 88 ? 9.197 6.834 -30.278 1.00 92.38 88 LEU A CA 1
ATOM 717 C C . LEU A 1 88 ? 9.397 5.430 -30.869 1.00 92.38 88 LEU A C 1
ATOM 719 O O . LEU A 1 88 ? 9.905 5.297 -31.980 1.00 92.38 88 LEU A O 1
ATOM 723 N N . PHE A 1 89 ? 9.034 4.380 -30.135 1.00 93.44 89 PHE A N 1
ATOM 724 C CA . PHE A 1 89 ? 9.177 2.998 -30.582 1.00 93.44 89 PHE A CA 1
ATOM 725 C C . PHE A 1 89 ? 7.794 2.379 -30.851 1.00 93.44 89 PHE A C 1
ATOM 727 O O . PHE A 1 89 ? 6.846 2.648 -30.108 1.00 93.44 89 PHE A O 1
ATOM 734 N N . PRO A 1 90 ? 7.649 1.509 -31.866 1.00 91.56 90 PRO A N 1
ATOM 735 C CA . PRO A 1 90 ? 6.380 0.837 -32.138 1.00 91.56 90 PRO A CA 1
ATOM 736 C C . PRO A 1 90 ? 6.018 -0.162 -31.031 1.00 91.56 90 PRO A C 1
ATOM 738 O O . PRO A 1 90 ? 6.876 -0.604 -30.264 1.00 91.56 90 PRO A O 1
ATOM 741 N N . GLU A 1 91 ? 4.747 -0.556 -30.956 1.00 93.06 91 GLU A N 1
ATOM 742 C CA . GLU A 1 91 ? 4.333 -1.677 -30.106 1.00 93.06 91 GLU A CA 1
ATOM 743 C C . GLU A 1 91 ? 4.966 -2.994 -30.599 1.00 93.06 91 GLU A C 1
ATOM 745 O O . GLU A 1 91 ? 4.990 -3.259 -31.808 1.00 93.06 91 GLU A O 1
ATOM 750 N N . PRO A 1 92 ? 5.476 -3.847 -29.692 1.00 92.50 92 PRO A N 1
ATOM 751 C CA . PRO A 1 92 ? 6.068 -5.119 -30.077 1.00 92.50 92 PRO A CA 1
ATOM 752 C C . PRO A 1 92 ? 4.991 -6.106 -30.545 1.00 92.50 92 PRO A C 1
ATOM 754 O O . PRO A 1 92 ? 3.902 -6.192 -29.978 1.00 92.50 92 PRO A O 1
ATOM 757 N N . LYS A 1 93 ? 5.323 -6.924 -31.551 1.00 87.94 93 LYS A N 1
ATOM 758 C CA . LYS A 1 93 ? 4.422 -7.972 -32.072 1.00 87.94 93 LYS A CA 1
ATOM 759 C C . LYS A 1 93 ? 4.177 -9.104 -31.070 1.00 87.94 93 LYS A C 1
ATOM 761 O O . LYS A 1 93 ? 3.133 -9.744 -31.103 1.00 87.94 93 LYS A O 1
ATOM 766 N N . THR A 1 94 ? 5.144 -9.359 -30.193 1.00 85.25 94 THR A N 1
ATOM 767 C CA . THR A 1 94 ? 5.105 -10.430 -29.191 1.00 85.25 94 THR A CA 1
ATOM 768 C C . THR A 1 94 ? 5.297 -9.849 -27.802 1.00 85.25 94 THR A C 1
ATOM 770 O O . THR A 1 94 ? 6.205 -9.043 -27.598 1.00 85.25 94 THR A O 1
ATOM 773 N N . LYS A 1 95 ? 4.490 -10.296 -26.839 1.00 84.94 95 LYS A N 1
ATOM 774 C CA . LYS A 1 95 ? 4.574 -9.870 -25.438 1.00 84.94 95 LYS A CA 1
ATOM 775 C C . LYS A 1 95 ? 5.085 -11.029 -24.590 1.00 84.94 95 LYS A C 1
ATOM 777 O O . LYS A 1 95 ? 4.588 -12.144 -24.723 1.00 84.94 95 LYS A O 1
ATOM 782 N N . LYS A 1 96 ? 6.080 -10.765 -23.742 1.00 89.06 96 LYS A N 1
ATOM 783 C CA . LYS A 1 96 ? 6.554 -11.712 -22.725 1.00 89.06 96 LYS A CA 1
ATOM 784 C C . LYS A 1 96 ? 5.864 -11.381 -21.408 1.00 89.06 96 LYS A C 1
ATOM 786 O O . LYS A 1 96 ? 5.823 -10.214 -21.036 1.00 89.06 96 LYS A O 1
ATOM 791 N N . ASP A 1 97 ? 5.349 -12.383 -20.705 1.00 89.19 97 ASP A N 1
ATOM 792 C CA . ASP A 1 97 ? 4.810 -12.188 -19.356 1.00 89.19 97 ASP A CA 1
ATOM 793 C C . ASP A 1 97 ? 5.863 -12.595 -18.324 1.00 89.19 97 ASP A C 1
ATOM 795 O O . ASP A 1 97 ? 5.929 -13.742 -17.899 1.00 89.19 97 ASP A O 1
ATOM 799 N N . LEU A 1 98 ? 6.757 -11.657 -18.002 1.00 94.38 98 LEU A N 1
ATOM 800 C CA . LEU A 1 98 ? 7.833 -11.862 -17.025 1.00 94.38 98 LEU A CA 1
ATOM 801 C C . LEU A 1 98 ? 7.399 -11.398 -15.641 1.00 94.38 98 LEU A C 1
ATOM 803 O O . LEU A 1 98 ? 6.707 -10.386 -15.529 1.00 94.38 98 LEU A O 1
ATOM 807 N N . ARG A 1 99 ? 7.846 -12.050 -14.569 1.00 94.88 99 ARG A N 1
ATOM 808 C CA . ARG A 1 99 ? 7.696 -11.526 -13.199 1.00 94.88 99 ARG A CA 1
ATOM 809 C C . ARG A 1 99 ? 8.620 -10.315 -12.968 1.00 94.88 99 ARG A C 1
ATOM 811 O O . ARG A 1 99 ? 9.612 -10.185 -13.680 1.00 94.88 99 ARG A O 1
ATOM 818 N N . PRO A 1 100 ? 8.313 -9.396 -12.031 1.00 96.12 100 PRO A N 1
ATOM 819 C CA . PRO A 1 100 ? 9.178 -8.251 -11.722 1.00 96.12 100 PRO A CA 1
ATOM 820 C C . PRO A 1 100 ? 10.667 -8.573 -11.556 1.00 96.12 100 PRO A C 1
ATOM 822 O O . PRO A 1 100 ? 11.489 -7.836 -12.102 1.00 96.12 100 PRO A O 1
ATOM 825 N N . LYS A 1 101 ? 11.032 -9.662 -10.866 1.00 95.00 101 LYS A N 1
ATOM 826 C CA . LYS A 1 101 ? 12.438 -10.091 -10.754 1.00 95.00 101 LYS A CA 1
ATOM 827 C C . LYS A 1 101 ? 13.052 -10.413 -12.111 1.00 95.00 101 LYS A C 1
ATOM 829 O O . LYS A 1 101 ? 14.036 -9.790 -12.497 1.00 95.00 101 LYS A O 1
ATOM 834 N N . GLU A 1 102 ? 12.424 -11.317 -12.857 1.00 96.06 102 GLU A N 1
ATOM 835 C CA . GLU A 1 102 ? 12.873 -11.736 -14.192 1.00 96.06 102 GLU A CA 1
ATOM 836 C C . GLU A 1 102 ? 12.958 -10.541 -15.148 1.00 96.06 102 GLU A C 1
ATOM 838 O O . GLU A 1 102 ? 13.883 -10.429 -15.948 1.00 96.06 102 GLU A O 1
ATOM 843 N N . TRP A 1 103 ? 12.010 -9.610 -15.048 1.00 96.69 103 TRP A N 1
ATOM 844 C CA . TRP A 1 103 ? 11.991 -8.375 -15.820 1.00 96.69 103 TRP A CA 1
ATOM 845 C C . TRP A 1 103 ? 13.184 -7.472 -15.473 1.00 96.69 103 TRP A C 1
ATOM 847 O O . TRP A 1 103 ? 13.847 -6.948 -16.370 1.00 96.69 103 TRP A O 1
ATOM 857 N N . MET A 1 104 ? 13.503 -7.321 -14.185 1.00 94.94 104 MET A N 1
ATOM 858 C CA . MET A 1 104 ? 14.655 -6.540 -13.729 1.00 94.94 104 MET A CA 1
ATOM 859 C C . MET A 1 104 ? 15.976 -7.157 -14.207 1.00 94.94 104 MET A C 1
ATOM 861 O O . MET A 1 104 ? 16.827 -6.446 -14.742 1.00 94.94 104 MET A O 1
ATOM 865 N N . GLU A 1 105 ? 16.119 -8.475 -14.070 1.00 93.88 105 GLU A N 1
ATOM 866 C CA . GLU A 1 105 ? 17.290 -9.239 -14.516 1.00 93.88 105 GLU A CA 1
ATOM 867 C C . GLU A 1 105 ? 17.459 -9.199 -16.039 1.00 93.88 105 GLU A C 1
ATOM 869 O O . GLU A 1 105 ? 18.577 -9.113 -16.541 1.00 93.88 105 GLU A O 1
ATOM 874 N N . THR A 1 106 ? 16.352 -9.214 -16.785 1.00 94.81 106 THR A N 1
ATOM 875 C CA . THR A 1 106 ? 16.379 -9.211 -18.253 1.00 94.81 106 THR A CA 1
ATOM 876 C C . THR A 1 106 ? 16.713 -7.835 -18.824 1.00 94.81 106 THR A C 1
ATOM 878 O O . THR A 1 106 ? 17.431 -7.753 -19.818 1.00 94.81 106 THR A O 1
ATOM 881 N N . TYR A 1 107 ? 16.185 -6.752 -18.242 1.00 94.56 107 TYR A N 1
ATOM 882 C CA . TYR A 1 107 ? 16.229 -5.430 -18.882 1.00 94.56 107 TYR A CA 1
ATOM 883 C C . TYR A 1 107 ? 17.092 -4.405 -18.143 1.00 94.56 107 TYR A C 1
ATOM 885 O O . TYR A 1 107 ? 17.783 -3.615 -18.783 1.00 94.56 107 TYR A O 1
ATOM 893 N N . ILE A 1 108 ? 17.077 -4.390 -16.809 1.00 93.81 108 ILE A N 1
ATOM 894 C CA . ILE A 1 108 ? 17.761 -3.353 -16.019 1.00 93.81 108 ILE A CA 1
ATOM 895 C C . ILE A 1 108 ? 19.190 -3.765 -15.675 1.00 93.81 108 ILE A C 1
ATOM 897 O O . ILE A 1 108 ? 20.119 -2.971 -15.832 1.00 93.81 108 ILE A O 1
ATOM 901 N N . ASP A 1 109 ? 19.381 -5.000 -15.228 1.00 91.06 109 ASP A N 1
ATOM 902 C CA . ASP A 1 109 ? 20.682 -5.490 -14.779 1.00 91.06 109 ASP A CA 1
ATOM 903 C C . ASP A 1 109 ? 21.766 -5.474 -15.876 1.00 91.06 109 ASP A C 1
ATOM 905 O O . ASP A 1 109 ? 22.884 -5.041 -15.574 1.00 91.06 109 ASP A O 1
ATOM 909 N N . PRO A 1 110 ? 21.483 -5.794 -17.157 1.00 90.88 110 PRO A N 1
ATOM 910 C CA . PRO A 1 110 ? 22.478 -5.676 -18.223 1.00 90.88 110 PRO A CA 1
ATOM 911 C C . PRO A 1 110 ? 23.026 -4.255 -18.391 1.00 90.88 110 PRO A C 1
ATOM 913 O O . PRO A 1 110 ? 24.215 -4.084 -18.651 1.00 90.88 110 PRO A O 1
ATOM 916 N N . LEU A 1 111 ? 22.202 -3.220 -18.179 1.00 90.00 111 LEU A N 1
ATOM 917 C CA . LEU A 1 111 ? 22.658 -1.825 -18.236 1.00 90.00 111 LEU A CA 1
ATOM 918 C C . LEU A 1 111 ? 23.615 -1.480 -17.096 1.00 90.00 111 LEU A C 1
ATOM 920 O O . LEU A 1 111 ? 24.524 -0.668 -17.275 1.00 90.00 111 LEU A O 1
ATOM 924 N N . PHE A 1 112 ? 23.398 -2.079 -15.927 1.00 85.75 112 PHE A N 1
ATOM 925 C CA . PHE A 1 112 ? 24.230 -1.872 -14.750 1.00 85.75 112 PHE A CA 1
ATOM 926 C C . PHE A 1 112 ? 25.569 -2.617 -14.853 1.00 85.75 112 PHE A C 1
ATOM 928 O O . PHE A 1 112 ? 26.601 -2.062 -14.489 1.00 85.75 112 PHE A O 1
ATOM 935 N N . PHE A 1 113 ? 25.567 -3.848 -15.372 1.00 83.38 113 PHE A N 1
ATOM 936 C CA . PHE A 1 113 ? 26.768 -4.687 -15.457 1.00 83.38 113 PHE A CA 1
ATOM 937 C C . PHE A 1 113 ? 27.611 -4.466 -16.722 1.00 83.38 113 PHE A C 1
ATOM 939 O O . PHE A 1 113 ? 28.761 -4.912 -16.779 1.00 83.38 113 PHE A O 1
ATOM 946 N N . ALA A 1 114 ? 27.073 -3.794 -17.742 1.00 86.38 114 ALA A N 1
ATOM 947 C CA . ALA A 1 114 ? 27.808 -3.492 -18.965 1.00 86.38 114 ALA A CA 1
ATOM 948 C C . ALA A 1 114 ? 29.061 -2.642 -18.684 1.00 86.38 114 ALA A C 1
ATOM 950 O O . ALA A 1 114 ? 29.005 -1.593 -18.046 1.00 86.38 114 ALA A O 1
ATOM 951 N N . LYS A 1 115 ? 30.207 -3.097 -19.207 1.00 77.69 115 LYS A N 1
ATOM 952 C CA . LYS A 1 115 ? 31.529 -2.493 -18.961 1.00 77.69 115 LYS A CA 1
ATOM 953 C C . LYS A 1 115 ? 31.818 -1.247 -19.802 1.00 77.69 115 LYS A C 1
ATOM 955 O O . LYS A 1 115 ? 32.771 -0.534 -19.504 1.00 77.69 115 LYS A O 1
ATOM 960 N N . ASN A 1 116 ? 31.053 -1.005 -20.867 1.00 88.31 116 ASN A N 1
ATOM 961 C CA . ASN A 1 116 ? 31.247 0.145 -21.743 1.00 88.31 116 ASN A CA 1
ATOM 962 C C . ASN A 1 116 ? 29.919 0.745 -22.220 1.00 88.31 116 ASN A C 1
ATOM 964 O O . ASN A 1 116 ? 28.850 0.140 -22.128 1.00 88.31 116 ASN A O 1
ATOM 968 N N . GLU A 1 117 ? 30.023 1.957 -22.755 1.00 91.12 117 GLU A N 1
ATOM 969 C CA . GLU A 1 117 ? 28.873 2.764 -23.143 1.00 91.12 117 GLU A CA 1
ATOM 970 C C . GLU A 1 117 ? 28.120 2.218 -24.366 1.00 91.12 117 GLU A C 1
ATOM 972 O O . GLU A 1 117 ? 26.899 2.329 -24.455 1.00 91.12 117 GLU A O 1
ATOM 977 N N . ILE A 1 118 ? 28.841 1.585 -25.292 1.00 91.19 118 ILE A N 1
ATOM 978 C CA . ILE A 1 118 ? 28.273 1.040 -26.530 1.00 91.19 118 ILE A CA 1
ATOM 979 C C . ILE A 1 118 ? 27.297 -0.096 -26.204 1.00 91.19 118 ILE A C 1
ATOM 981 O O . ILE A 1 118 ? 26.153 -0.072 -26.653 1.00 91.19 118 ILE A O 1
ATOM 985 N N . ILE A 1 119 ? 27.703 -1.033 -25.341 1.00 91.62 119 ILE A N 1
ATOM 986 C CA . ILE A 1 119 ? 26.854 -2.158 -24.924 1.00 91.62 119 ILE A CA 1
ATOM 987 C C . ILE A 1 119 ? 25.638 -1.657 -24.131 1.00 91.62 119 ILE A C 1
ATOM 989 O O . ILE A 1 119 ? 24.536 -2.185 -24.293 1.00 91.62 119 ILE A O 1
ATOM 993 N N . GLN A 1 120 ? 25.802 -0.614 -23.304 1.00 93.50 120 GLN A N 1
ATOM 994 C CA . GLN A 1 120 ? 24.677 0.022 -22.606 1.00 93.50 120 GLN A CA 1
ATOM 995 C C . GLN A 1 120 ? 23.665 0.614 -23.591 1.00 93.50 120 GLN A C 1
ATOM 997 O O . GLN A 1 120 ? 22.466 0.370 -23.452 1.00 93.50 120 GLN A O 1
ATOM 1002 N N . LYS A 1 121 ? 24.139 1.353 -24.602 1.00 94.88 121 LYS A N 1
ATOM 1003 C CA . LYS A 1 121 ? 23.294 1.930 -25.653 1.00 94.88 121 LYS A CA 1
ATOM 1004 C C . LYS A 1 121 ? 22.522 0.844 -26.404 1.00 94.88 121 LYS A C 1
ATOM 1006 O O . LYS A 1 121 ? 21.301 0.941 -26.520 1.00 94.88 121 LYS A O 1
ATOM 1011 N N . GLU A 1 122 ? 23.202 -0.200 -26.870 1.00 93.25 122 GLU A N 1
ATOM 1012 C CA . GLU A 1 122 ? 22.573 -1.312 -27.595 1.00 93.25 122 GLU A CA 1
ATOM 1013 C C . GLU A 1 122 ? 21.535 -2.050 -26.738 1.00 93.25 122 GLU A C 1
ATOM 1015 O O . GLU A 1 122 ? 20.415 -2.307 -27.191 1.00 93.25 122 GLU A O 1
ATOM 1020 N N . SER A 1 123 ? 21.863 -2.333 -25.474 1.00 93.88 123 SER A N 1
ATOM 1021 C CA . SER A 1 123 ? 20.953 -2.993 -24.527 1.00 93.88 123 SER A CA 1
ATOM 1022 C C . SER A 1 123 ? 19.716 -2.139 -24.235 1.00 93.88 123 SER A C 1
ATOM 1024 O O . SER A 1 123 ? 18.595 -2.647 -24.174 1.00 93.88 123 SER A O 1
ATOM 1026 N N . LEU A 1 124 ? 19.891 -0.821 -24.106 1.00 95.94 124 LEU A N 1
ATOM 1027 C CA . LEU A 1 124 ? 18.795 0.114 -23.866 1.00 95.94 124 LEU A CA 1
ATOM 1028 C C . LEU A 1 124 ? 17.842 0.176 -25.057 1.00 95.94 124 LEU A C 1
ATOM 1030 O O . LEU A 1 124 ? 16.628 0.051 -24.896 1.00 95.94 124 LEU A O 1
ATOM 1034 N N . VAL A 1 125 ? 18.387 0.359 -26.259 1.00 95.38 125 VAL A N 1
ATOM 1035 C CA . VAL A 1 125 ? 17.593 0.516 -27.483 1.00 95.38 125 VAL A CA 1
ATOM 1036 C C . VAL A 1 125 ? 16.881 -0.786 -27.839 1.00 95.38 125 VAL A C 1
ATOM 1038 O O . VAL A 1 125 ? 15.704 -0.760 -28.202 1.00 95.38 125 VAL A O 1
ATOM 1041 N N . SER A 1 126 ? 17.558 -1.929 -27.699 1.00 94.50 126 SER A N 1
ATOM 1042 C CA . SER A 1 126 ? 16.943 -3.243 -27.918 1.00 94.50 126 SER A CA 1
ATOM 1043 C C . SER A 1 126 ? 15.798 -3.500 -26.939 1.00 94.50 126 SER A C 1
ATOM 1045 O O . SER A 1 126 ? 14.716 -3.885 -27.382 1.00 94.50 126 SER A O 1
ATOM 1047 N N . SER A 1 127 ? 15.976 -3.183 -25.651 1.00 95.31 127 SER A N 1
ATOM 1048 C CA . SER A 1 127 ? 14.915 -3.270 -24.638 1.00 95.31 127 SER A CA 1
ATOM 1049 C C . SER A 1 127 ? 13.717 -2.388 -24.996 1.00 95.31 127 SER A C 1
ATOM 1051 O O . SER A 1 127 ? 12.582 -2.863 -25.009 1.00 95.31 127 SER A O 1
ATOM 1053 N N . CYS A 1 128 ? 13.947 -1.128 -25.383 1.00 95.31 128 CYS A N 1
ATOM 1054 C CA . CYS A 1 128 ? 12.869 -0.234 -25.812 1.00 95.31 128 CYS A CA 1
ATOM 1055 C C . CYS A 1 128 ? 12.081 -0.779 -27.012 1.00 95.31 128 CYS A C 1
ATOM 1057 O O . CYS A 1 128 ? 10.865 -0.625 -27.048 1.00 95.31 128 CYS A O 1
ATOM 1059 N N . ARG A 1 129 ? 12.727 -1.456 -27.969 1.00 94.19 129 ARG A N 1
ATOM 1060 C CA . ARG A 1 129 ? 12.045 -2.029 -29.145 1.00 94.19 129 ARG A CA 1
ATOM 1061 C C . ARG A 1 129 ? 11.133 -3.214 -28.813 1.00 94.19 129 ARG A C 1
ATOM 1063 O O . ARG A 1 129 ? 10.162 -3.437 -29.530 1.00 94.19 129 ARG A O 1
ATOM 1070 N N . ILE A 1 130 ? 11.443 -3.982 -27.767 1.00 94.25 130 ILE A N 1
ATOM 1071 C CA . ILE A 1 130 ? 10.724 -5.229 -27.440 1.00 94.25 130 ILE A CA 1
ATOM 1072 C C . ILE A 1 130 ? 9.740 -5.092 -26.277 1.00 94.25 130 ILE A C 1
ATOM 1074 O O . ILE A 1 130 ? 8.834 -5.913 -26.159 1.00 94.25 130 ILE A O 1
ATOM 1078 N N . LEU A 1 131 ? 9.904 -4.080 -25.422 1.00 95.50 131 LEU A N 1
ATOM 1079 C CA . LEU A 1 131 ? 9.000 -3.829 -24.303 1.00 95.50 131 LEU A CA 1
ATOM 1080 C C . LEU A 1 131 ? 7.693 -3.180 -24.786 1.00 95.50 131 LEU A C 1
ATOM 1082 O O . LEU A 1 131 ? 7.766 -2.217 -25.553 1.00 95.50 131 LEU A O 1
ATOM 1086 N N . PRO A 1 132 ? 6.514 -3.629 -24.317 1.00 93.81 132 PRO A N 1
ATOM 1087 C CA . PRO A 1 132 ? 5.253 -2.904 -24.499 1.00 93.81 132 PRO A CA 1
ATOM 1088 C C . PRO A 1 132 ? 5.308 -1.507 -23.867 1.00 93.81 132 PRO A C 1
ATOM 1090 O O . PRO A 1 132 ? 6.043 -1.307 -22.899 1.00 93.81 132 PRO A O 1
ATOM 1093 N N . GLU A 1 133 ? 4.493 -0.560 -24.340 1.00 91.75 133 GLU A N 1
ATOM 1094 C CA . GLU A 1 133 ? 4.521 0.850 -23.912 1.00 91.75 133 GLU A CA 1
ATOM 1095 C C . GLU A 1 133 ? 4.596 1.033 -22.385 1.00 91.75 133 GLU A C 1
ATOM 1097 O O . GLU A 1 133 ? 5.501 1.699 -21.881 1.00 91.75 133 GLU A O 1
ATOM 1102 N N . LYS A 1 134 ? 3.706 0.389 -21.615 1.00 92.06 134 LYS A N 1
ATOM 1103 C CA . LYS A 1 134 ? 3.678 0.518 -20.142 1.00 92.06 134 LYS A CA 1
ATOM 1104 C C . LYS A 1 134 ? 4.978 0.052 -19.478 1.00 92.06 134 LYS A C 1
ATOM 1106 O O . LYS A 1 134 ? 5.463 0.695 -18.546 1.00 92.06 134 LYS A O 1
ATOM 1111 N N . GLU A 1 135 ? 5.553 -1.046 -19.960 1.00 94.81 135 GLU A N 1
ATOM 1112 C CA . GLU A 1 135 ? 6.829 -1.567 -19.462 1.00 94.81 135 GLU A CA 1
ATOM 1113 C C . GLU A 1 135 ? 8.000 -0.698 -19.900 1.00 94.81 135 GLU A C 1
ATOM 1115 O O . GLU A 1 135 ? 8.905 -0.454 -19.112 1.00 94.81 135 GLU A O 1
ATOM 1120 N N . ARG A 1 136 ? 7.958 -0.166 -21.120 1.00 95.06 136 ARG A N 1
ATOM 1121 C CA . ARG A 1 136 ? 8.961 0.759 -21.647 1.00 95.06 136 ARG A CA 1
ATOM 1122 C C . ARG A 1 136 ? 8.997 2.062 -20.856 1.00 95.06 136 ARG A C 1
ATOM 1124 O O . ARG A 1 136 ? 10.077 2.548 -20.527 1.00 95.06 136 ARG A O 1
ATOM 1131 N N . ILE A 1 137 ? 7.831 2.595 -20.486 1.00 94.06 137 ILE A N 1
ATOM 1132 C CA . ILE A 1 137 ? 7.722 3.742 -19.579 1.00 94.06 137 ILE A CA 1
ATOM 1133 C C . ILE A 1 137 ? 8.356 3.395 -18.233 1.00 94.06 137 ILE A C 1
ATOM 1135 O O . ILE A 1 137 ? 9.184 4.162 -17.744 1.00 94.06 137 ILE A O 1
ATOM 1139 N N . LEU A 1 138 ? 8.007 2.250 -17.635 1.00 94.88 138 LEU A N 1
ATOM 1140 C CA . LEU A 1 138 ? 8.588 1.825 -16.359 1.00 94.88 138 LEU A CA 1
ATOM 1141 C C . LEU A 1 138 ? 10.115 1.682 -16.448 1.00 94.88 138 LEU A C 1
ATOM 1143 O O . LEU A 1 138 ? 10.824 2.218 -15.603 1.00 94.88 138 LEU A O 1
ATOM 1147 N N . PHE A 1 139 ? 10.614 1.026 -17.492 1.00 95.88 139 PHE A N 1
ATOM 1148 C CA . PHE A 1 139 ? 12.034 0.847 -17.790 1.00 95.88 139 PHE A CA 1
ATOM 1149 C C . PHE A 1 139 ? 12.778 2.177 -17.862 1.00 95.88 139 PHE A C 1
ATOM 1151 O O . PHE A 1 139 ? 13.724 2.399 -17.106 1.00 95.88 139 PHE A O 1
ATOM 1158 N N . LEU A 1 140 ? 12.295 3.111 -18.686 1.00 94.88 140 LEU A N 1
ATOM 1159 C CA . LEU A 1 140 ? 12.878 4.447 -18.798 1.00 94.88 140 LEU A CA 1
ATOM 1160 C C . LEU A 1 140 ? 12.828 5.186 -17.459 1.00 94.88 140 LEU A C 1
ATOM 1162 O O . LEU A 1 140 ? 13.797 5.828 -17.061 1.00 94.88 140 LEU A O 1
ATOM 1166 N N . LYS A 1 141 ? 11.728 5.064 -16.714 1.00 93.44 141 LYS A N 1
ATOM 1167 C CA . LYS A 1 141 ? 11.620 5.661 -15.384 1.00 93.44 141 LYS A CA 1
ATOM 1168 C C . LYS A 1 141 ? 12.569 5.043 -14.366 1.00 93.44 141 LYS A C 1
ATOM 1170 O O . LYS A 1 141 ? 12.982 5.770 -13.471 1.00 93.44 141 LYS A O 1
ATOM 1175 N N . MET A 1 142 ? 12.932 3.769 -14.480 1.00 94.56 142 MET A N 1
ATOM 1176 C CA . MET A 1 142 ? 13.892 3.117 -13.582 1.00 94.56 142 MET A CA 1
ATOM 1177 C C . MET A 1 142 ? 15.328 3.595 -13.802 1.00 94.56 142 MET A C 1
ATOM 1179 O O . MET A 1 142 ? 16.109 3.595 -12.856 1.00 94.56 142 MET A O 1
ATOM 1183 N N . ILE A 1 143 ? 15.663 4.056 -15.008 1.00 94.25 143 ILE A N 1
ATOM 1184 C CA . ILE A 1 143 ? 17.027 4.478 -15.361 1.00 94.25 143 ILE A CA 1
ATOM 1185 C C . ILE A 1 143 ? 17.201 5.998 -15.477 1.00 94.25 143 ILE A C 1
ATOM 1187 O O . ILE A 1 143 ? 18.328 6.483 -15.505 1.00 94.25 143 ILE A O 1
ATOM 1191 N N . LEU A 1 144 ? 16.115 6.771 -15.547 1.00 92.88 144 LEU A N 1
ATOM 1192 C CA . LEU A 1 144 ? 16.147 8.238 -15.576 1.00 92.88 144 LEU A CA 1
ATOM 1193 C C . LEU A 1 144 ? 16.002 8.841 -14.165 1.00 92.88 144 LEU A C 1
ATOM 1195 O O . LEU A 1 144 ? 15.533 8.168 -13.247 1.00 92.88 144 LEU A O 1
ATOM 1199 N N . PRO A 1 145 ? 16.356 10.119 -13.939 1.00 87.56 145 PRO A N 1
ATOM 1200 C CA . PRO A 1 145 ? 16.078 10.810 -12.680 1.00 87.56 145 PRO A CA 1
ATOM 1201 C C . PRO A 1 145 ? 14.567 10.981 -12.431 1.00 87.56 145 PRO A C 1
ATOM 1203 O O . PRO A 1 145 ? 13.774 11.021 -13.368 1.00 87.56 145 PRO A O 1
ATOM 1206 N N . GLY A 1 146 ? 14.164 11.118 -11.163 1.00 85.38 146 GLY A N 1
ATOM 1207 C CA . GLY A 1 146 ? 12.764 11.330 -10.757 1.00 85.38 146 GLY A CA 1
ATOM 1208 C C . GLY A 1 146 ? 12.108 10.104 -10.115 1.00 85.38 146 GLY A C 1
ATOM 1209 O O . GLY A 1 146 ? 12.777 9.104 -9.853 1.00 85.38 146 GLY A O 1
ATOM 1210 N N . LYS A 1 147 ? 10.803 10.180 -9.832 1.00 84.69 147 LYS A N 1
ATOM 1211 C CA . LYS A 1 147 ? 10.035 9.069 -9.241 1.00 84.69 147 LYS A CA 1
ATOM 1212 C C . LYS A 1 147 ? 9.659 8.038 -10.307 1.00 84.69 147 LYS A C 1
ATOM 1214 O O . LYS A 1 147 ? 9.229 8.415 -11.398 1.00 84.69 147 LYS A O 1
ATOM 1219 N N . THR A 1 148 ? 9.784 6.753 -9.981 1.00 82.81 148 THR A N 1
ATOM 1220 C CA . THR A 1 148 ? 9.373 5.657 -10.868 1.00 82.81 148 THR A CA 1
ATOM 1221 C C . THR A 1 148 ? 7.852 5.591 -10.948 1.00 82.81 148 THR A C 1
ATOM 1223 O O . THR A 1 148 ? 7.257 5.689 -12.023 1.00 82.81 148 THR A O 1
ATOM 1226 N N . ILE A 1 149 ? 7.202 5.513 -9.793 1.00 86.12 149 ILE A N 1
ATOM 1227 C CA . ILE A 1 149 ? 5.747 5.553 -9.670 1.00 86.12 149 ILE A CA 1
ATOM 1228 C C . ILE A 1 149 ? 5.417 6.582 -8.594 1.00 86.12 149 ILE A C 1
ATOM 1230 O O . ILE A 1 149 ? 6.111 6.690 -7.584 1.00 86.12 149 ILE A O 1
ATOM 1234 N N . SER A 1 150 ? 4.407 7.411 -8.851 1.00 86.50 150 SER A N 1
ATOM 1235 C CA . SER A 1 150 ? 3.956 8.398 -7.876 1.00 86.50 150 SER A CA 1
ATOM 1236 C C . SER A 1 150 ? 2.808 7.802 -7.081 1.00 86.50 150 SER A C 1
ATOM 1238 O O . SER A 1 150 ? 1.755 7.527 -7.646 1.00 86.50 150 SER A O 1
ATOM 1240 N N . PHE A 1 151 ? 3.018 7.639 -5.780 1.00 88.12 151 PHE A N 1
ATOM 1241 C CA . PHE A 1 151 ? 2.005 7.175 -4.840 1.00 88.12 151 PHE A CA 1
ATOM 1242 C C . PHE A 1 151 ? 1.632 8.296 -3.857 1.00 88.12 151 PHE A C 1
ATOM 1244 O O . PHE A 1 151 ? 2.471 9.166 -3.580 1.00 88.12 151 PHE A O 1
ATOM 1251 N N . PRO A 1 152 ? 0.403 8.285 -3.306 1.00 87.44 152 PRO A N 1
ATOM 1252 C CA . PRO A 1 152 ? 0.036 9.127 -2.170 1.00 87.44 152 PRO A CA 1
ATOM 1253 C C . PRO A 1 152 ? 0.987 8.932 -0.979 1.00 87.44 152 PRO A C 1
ATOM 1255 O O . PRO A 1 152 ? 1.524 7.843 -0.776 1.00 87.44 152 PRO A O 1
ATOM 1258 N N . ALA A 1 153 ? 1.174 9.971 -0.155 1.00 83.25 153 ALA A N 1
ATOM 1259 C CA . ALA A 1 153 ? 2.106 9.928 0.981 1.00 83.25 153 ALA A CA 1
ATOM 1260 C C . ALA A 1 153 ? 1.803 8.774 1.954 1.00 83.25 153 ALA A C 1
ATOM 1262 O O . ALA A 1 153 ? 2.703 8.023 2.311 1.00 83.25 153 ALA A O 1
ATOM 1263 N N . LYS A 1 154 ? 0.521 8.568 2.288 1.00 78.50 154 LYS A N 1
ATOM 1264 C CA . LYS A 1 154 ? 0.069 7.460 3.146 1.00 78.50 154 LYS A CA 1
ATOM 1265 C C . LYS A 1 154 ? 0.441 6.085 2.578 1.00 78.50 154 LYS A C 1
ATOM 1267 O O . LYS A 1 154 ? 0.882 5.215 3.320 1.00 78.50 154 LYS A O 1
ATOM 1272 N N . THR A 1 155 ? 0.299 5.905 1.265 1.00 84.75 155 THR A N 1
ATOM 1273 C CA . THR A 1 155 ? 0.661 4.664 0.568 1.00 84.75 155 THR A CA 1
ATOM 1274 C C . THR A 1 155 ? 2.172 4.439 0.600 1.00 84.75 155 THR A C 1
ATOM 1276 O O . THR A 1 155 ? 2.618 3.330 0.865 1.00 84.75 155 THR A O 1
ATOM 1279 N N . LEU A 1 156 ? 2.981 5.486 0.396 1.00 86.31 156 LEU A N 1
ATOM 1280 C CA . LEU A 1 156 ? 4.441 5.383 0.510 1.00 86.31 156 LEU A CA 1
ATOM 1281 C C . LEU A 1 156 ? 4.887 5.029 1.929 1.00 86.31 156 LEU A C 1
ATOM 1283 O O . LEU A 1 156 ? 5.761 4.180 2.091 1.00 86.31 156 LEU A O 1
ATOM 1287 N N . ASP A 1 157 ? 4.293 5.654 2.944 1.00 82.69 157 ASP A N 1
ATOM 1288 C CA . ASP A 1 157 ? 4.588 5.343 4.345 1.00 82.69 157 ASP A CA 1
ATOM 1289 C C . ASP A 1 157 ? 4.210 3.899 4.679 1.00 82.69 157 ASP A C 1
ATOM 1291 O O . ASP A 1 157 ? 4.939 3.217 5.396 1.00 82.69 157 ASP A O 1
ATOM 1295 N N . LEU A 1 158 ? 3.109 3.393 4.119 1.00 83.56 158 LEU A N 1
ATOM 1296 C CA . LEU A 1 158 ? 2.755 1.985 4.230 1.00 83.56 158 LEU A CA 1
ATOM 1297 C C . LEU A 1 158 ? 3.802 1.072 3.576 1.00 83.56 158 LEU A C 1
ATOM 1299 O O . LEU A 1 158 ? 4.306 0.175 4.244 1.00 83.56 158 LEU A O 1
ATOM 1303 N N . ILE A 1 159 ? 4.159 1.313 2.312 1.00 87.44 159 ILE A N 1
ATOM 1304 C CA . ILE A 1 159 ? 5.129 0.487 1.573 1.00 87.44 159 ILE A CA 1
ATOM 1305 C C . ILE A 1 159 ? 6.479 0.454 2.305 1.00 87.44 159 ILE A C 1
ATOM 1307 O O . ILE A 1 159 ? 7.066 -0.612 2.457 1.00 87.44 159 ILE A O 1
ATOM 1311 N N . LYS A 1 160 ? 6.950 1.596 2.824 1.00 85.62 160 LYS A N 1
ATOM 1312 C CA . LYS A 1 160 ? 8.189 1.671 3.619 1.00 85.62 160 LYS A CA 1
ATOM 1313 C C . LYS A 1 160 ? 8.097 0.891 4.925 1.00 85.62 160 LYS A C 1
ATOM 1315 O O . LYS A 1 160 ? 9.054 0.220 5.306 1.00 85.62 160 LYS A O 1
ATOM 1320 N N . ARG A 1 161 ? 6.962 0.979 5.629 1.00 80.44 161 ARG A N 1
ATOM 1321 C CA . ARG A 1 161 ? 6.732 0.182 6.843 1.00 80.44 161 ARG A CA 1
ATOM 1322 C C . ARG A 1 161 ? 6.783 -1.308 6.523 1.00 80.44 161 ARG A C 1
ATOM 1324 O O . ARG A 1 161 ? 7.425 -2.034 7.259 1.00 80.44 161 ARG A O 1
ATOM 1331 N N . TRP A 1 162 ? 6.192 -1.733 5.413 1.00 78.75 162 TRP A N 1
ATOM 1332 C CA . TRP A 1 162 ? 6.251 -3.115 4.928 1.00 78.75 162 TRP A CA 1
ATOM 1333 C C . TRP A 1 162 ? 7.657 -3.587 4.554 1.00 78.75 162 TRP A C 1
ATOM 1335 O O . TRP A 1 162 ? 8.042 -4.697 4.905 1.00 78.75 162 TRP A O 1
ATOM 1345 N N . GLU A 1 163 ? 8.454 -2.743 3.904 1.00 79.50 163 GLU A N 1
ATOM 1346 C CA . GLU A 1 163 ? 9.843 -3.078 3.575 1.00 79.50 163 GLU A CA 1
ATOM 1347 C C . GLU A 1 163 ? 10.721 -3.236 4.832 1.00 79.50 163 GLU A C 1
ATO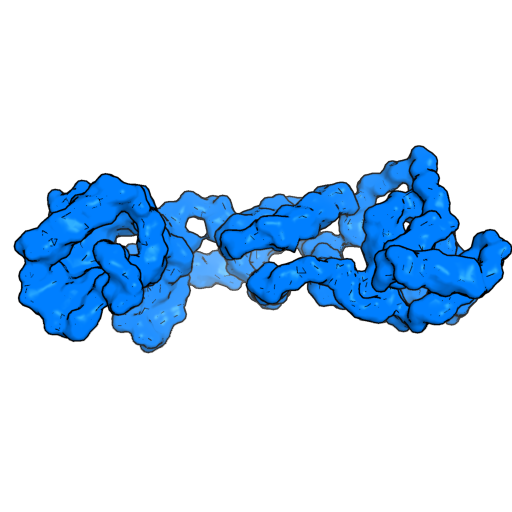M 1349 O O . GLU A 1 163 ? 11.555 -4.142 4.921 1.00 79.50 163 GLU A O 1
ATOM 1354 N N . THR A 1 164 ? 10.536 -2.350 5.813 1.00 70.75 164 THR A N 1
ATOM 1355 C CA . THR A 1 164 ? 11.351 -2.307 7.039 1.00 70.75 164 THR A CA 1
ATOM 1356 C C . THR A 1 164 ? 10.885 -3.287 8.109 1.00 70.75 164 THR A C 1
ATOM 1358 O O . THR A 1 164 ? 11.710 -3.877 8.808 1.00 70.75 164 THR A O 1
ATOM 1361 N N . ASN A 1 165 ? 9.575 -3.476 8.243 1.00 63.94 165 ASN A N 1
ATOM 1362 C CA . ASN A 1 165 ? 8.962 -4.282 9.281 1.00 63.94 165 ASN A CA 1
ATOM 1363 C C . ASN A 1 165 ? 8.542 -5.628 8.689 1.00 63.94 165 ASN A C 1
ATOM 1365 O O . ASN A 1 165 ? 7.437 -5.803 8.176 1.00 63.94 165 ASN A O 1
ATOM 1369 N N . ARG A 1 166 ? 9.465 -6.593 8.763 1.00 50.28 166 ARG A N 1
ATOM 1370 C CA . ARG A 1 166 ? 9.322 -7.924 8.150 1.00 50.28 166 ARG A CA 1
ATOM 1371 C C . ARG A 1 166 ? 8.183 -8.774 8.729 1.00 50.28 166 ARG A C 1
ATOM 1373 O O . ARG A 1 166 ? 7.857 -9.807 8.161 1.00 50.28 166 ARG A O 1
ATOM 1380 N N . ASN A 1 167 ? 7.577 -8.315 9.822 1.00 49.75 167 ASN A N 1
ATOM 1381 C CA . ASN A 1 167 ? 6.564 -9.016 10.609 1.00 49.75 167 ASN A CA 1
ATOM 1382 C C . ASN A 1 167 ? 5.175 -8.374 10.503 1.00 49.75 167 ASN A C 1
ATOM 1384 O O . ASN A 1 167 ? 4.346 -8.578 11.387 1.00 49.75 167 ASN A O 1
ATOM 1388 N N . LEU A 1 168 ? 4.920 -7.539 9.491 1.00 48.75 168 LEU A N 1
ATOM 1389 C CA . LEU A 1 168 ? 3.585 -6.978 9.307 1.00 48.75 168 LEU A CA 1
ATOM 1390 C C . LEU A 1 168 ? 2.610 -8.108 8.987 1.00 48.75 168 LEU A C 1
ATOM 1392 O O . LEU A 1 168 ? 2.572 -8.623 7.870 1.00 48.75 168 LEU A O 1
ATOM 1396 N N . ILE A 1 169 ? 1.838 -8.492 10.006 1.00 48.38 169 ILE A N 1
ATOM 1397 C CA . ILE A 1 169 ? 0.655 -9.315 9.835 1.00 48.38 169 ILE A CA 1
ATOM 1398 C C . ILE A 1 169 ? -0.318 -8.445 9.041 1.00 48.38 169 ILE A C 1
ATOM 1400 O O . ILE A 1 169 ? -0.731 -7.385 9.513 1.00 48.38 169 ILE A O 1
ATOM 1404 N N . PRO A 1 170 ? -0.669 -8.851 7.824 1.00 45.19 170 PRO A N 1
ATOM 1405 C CA . PRO A 1 170 ? -1.607 -8.103 7.022 1.00 45.19 170 PRO A CA 1
ATOM 1406 C C . PRO A 1 170 ? -2.963 -8.124 7.705 1.00 45.19 170 PRO A C 1
ATOM 1408 O O . PRO A 1 170 ? -3.510 -9.198 7.969 1.00 45.19 170 PRO A O 1
ATOM 1411 N N . HIS A 1 171 ? -3.553 -6.947 7.910 1.00 47.56 171 HIS A N 1
ATOM 1412 C CA . HIS A 1 171 ? -4.908 -6.813 8.448 1.00 47.56 171 HIS A CA 1
ATOM 1413 C C . HIS A 1 171 ? -5.999 -7.467 7.556 1.00 47.56 171 HIS A C 1
ATOM 1415 O O . HIS A 1 171 ? -7.177 -7.412 7.897 1.00 47.56 171 HIS A O 1
ATOM 1421 N N . SER A 1 172 ? -5.637 -8.104 6.429 1.00 44.31 172 SER A N 1
ATOM 1422 C CA . SER A 1 172 ? -6.543 -8.740 5.449 1.00 44.31 172 SER A CA 1
ATOM 1423 C C . SER A 1 172 ? -6.957 -10.157 5.761 1.00 44.31 172 SER A C 1
ATOM 1425 O O . SER A 1 172 ? -7.929 -10.623 5.171 1.00 44.31 172 SER A O 1
ATOM 1427 N N . LYS A 1 173 ? -6.147 -10.897 6.524 1.00 43.06 173 LYS A N 1
ATOM 1428 C CA . LYS A 1 173 ? -6.330 -12.352 6.640 1.00 43.06 173 LYS A CA 1
ATOM 1429 C C . LYS A 1 173 ? -6.916 -12.791 7.973 1.00 43.06 173 LYS A C 1
ATOM 1431 O O . LYS A 1 173 ? -7.158 -13.977 8.153 1.00 43.06 173 LYS A O 1
ATOM 1436 N N . LEU A 1 174 ? -7.179 -11.853 8.874 1.00 52.81 174 LEU A N 1
ATOM 1437 C CA . LEU A 1 174 ? -7.891 -12.117 10.112 1.00 52.81 174 LEU A CA 1
ATOM 1438 C C . LEU A 1 174 ? -9.287 -11.523 9.969 1.00 52.81 174 LEU A C 1
ATOM 1440 O O . LEU A 1 174 ? -9.431 -10.353 9.611 1.00 52.81 174 LEU A O 1
ATOM 1444 N N . GLU A 1 175 ? -10.317 -12.333 10.221 1.00 60.28 175 GLU A N 1
ATOM 1445 C CA . GLU A 1 175 ? -11.633 -11.779 10.528 1.00 60.28 175 GLU A CA 1
ATOM 1446 C C . GLU A 1 175 ? -11.428 -10.682 11.580 1.00 60.28 175 GLU A C 1
ATOM 1448 O O . GLU A 1 175 ? -10.705 -10.922 12.555 1.00 60.28 175 GLU A O 1
ATOM 1453 N N . PRO A 1 176 ? -11.965 -9.465 11.369 1.00 75.12 176 PRO A N 1
ATOM 1454 C CA . PRO A 1 176 ? -11.715 -8.373 12.289 1.00 75.12 176 PRO A CA 1
ATOM 1455 C C . PRO A 1 176 ? -12.132 -8.825 13.680 1.00 75.12 176 PRO A C 1
ATOM 1457 O O . PRO A 1 176 ? -13.234 -9.350 13.859 1.00 75.12 176 PRO A O 1
ATOM 1460 N N . TYR A 1 177 ? -11.256 -8.625 14.661 1.00 85.31 177 TYR A N 1
ATOM 1461 C CA . TYR A 1 177 ? -11.589 -8.945 16.034 1.00 85.31 177 TYR A CA 1
ATOM 1462 C C . TYR A 1 177 ? -12.831 -8.156 16.429 1.00 85.31 177 TYR A C 1
ATOM 1464 O O . TYR A 1 177 ? -12.970 -6.969 16.118 1.00 85.31 177 TYR A O 1
ATOM 1472 N N . ILE A 1 178 ? -13.737 -8.831 17.122 1.00 90.94 178 ILE A N 1
ATOM 1473 C CA . ILE A 1 178 ? -14.977 -8.240 17.599 1.00 90.94 178 ILE A CA 1
ATOM 1474 C C . ILE A 1 178 ? -14.878 -8.109 19.111 1.00 90.94 178 ILE A C 1
ATOM 1476 O O . ILE A 1 178 ? -14.492 -9.048 19.806 1.00 90.94 178 ILE A O 1
ATOM 1480 N N . CYS A 1 179 ? -15.250 -6.948 19.630 1.00 94.12 179 CYS A N 1
ATOM 1481 C CA . CYS A 1 179 ? -15.460 -6.752 21.055 1.00 94.12 179 CYS A CA 1
ATOM 1482 C C . CYS A 1 179 ? -16.787 -6.042 21.315 1.00 94.12 179 CYS A C 1
ATOM 1484 O O . CYS A 1 179 ? -17.361 -5.396 20.437 1.00 94.12 179 CYS A O 1
ATOM 1486 N N . LYS A 1 180 ? -17.277 -6.175 22.545 1.00 96.19 180 LYS A N 1
ATOM 1487 C CA . LYS A 1 180 ? -18.450 -5.462 23.042 1.00 96.19 180 LYS A CA 1
ATOM 1488 C C . LYS A 1 180 ? -17.987 -4.423 24.038 1.00 96.19 180 LYS A C 1
ATOM 1490 O O . LYS A 1 180 ? -17.363 -4.787 25.030 1.00 96.19 180 LYS A O 1
ATOM 1495 N N . LEU A 1 181 ? -18.280 -3.151 23.796 1.00 96.75 181 LEU A N 1
ATOM 1496 C CA . LEU A 1 181 ? -17.875 -2.063 24.686 1.00 96.75 181 LEU A CA 1
ATOM 1497 C C . LEU A 1 181 ? -19.056 -1.156 25.017 1.00 96.75 181 LEU A C 1
ATOM 1499 O O . LEU A 1 181 ? -19.938 -0.929 24.189 1.00 96.75 181 LEU A O 1
ATOM 1503 N N . ALA A 1 182 ? -19.062 -0.631 26.239 1.00 96.62 182 ALA A N 1
ATOM 1504 C CA . ALA A 1 182 ? -20.086 0.296 26.698 1.00 96.62 182 ALA A CA 1
ATOM 1505 C C . ALA A 1 182 ? -19.732 1.729 26.289 1.00 96.62 182 ALA A C 1
ATOM 1507 O O . ALA A 1 182 ? -18.575 2.150 26.396 1.00 96.62 182 ALA A O 1
ATOM 1508 N N . LEU A 1 183 ? -20.728 2.504 25.866 1.00 97.00 183 LEU A N 1
ATOM 1509 C CA . LEU A 1 183 ? -20.559 3.936 25.653 1.00 97.00 183 LEU A CA 1
ATOM 1510 C C . LEU A 1 183 ? -20.374 4.634 27.005 1.00 97.00 183 LEU A C 1
ATOM 1512 O O . LEU A 1 183 ? -21.255 4.583 27.860 1.00 97.00 183 LEU A O 1
ATOM 151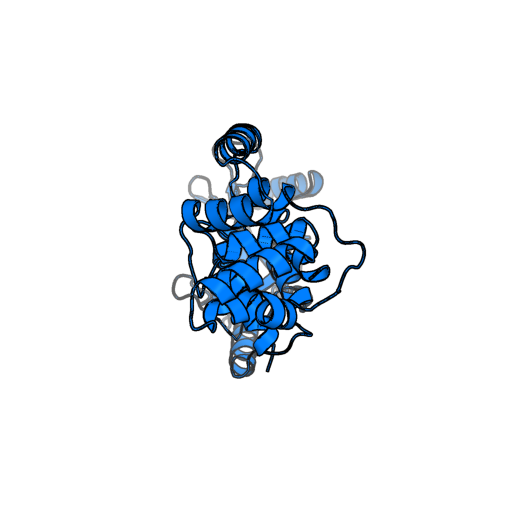6 N N . GLY A 1 184 ? -19.233 5.296 27.192 1.00 96.12 184 GLY A N 1
ATOM 1517 C CA . GLY A 1 184 ? -18.937 6.062 28.405 1.00 96.12 184 GLY A CA 1
ATOM 1518 C C . GLY A 1 184 ? -19.116 7.563 28.244 1.00 96.12 184 GLY A C 1
ATOM 1519 O O . GLY A 1 184 ? -19.568 8.247 29.165 1.00 96.12 184 GLY A O 1
ATOM 1520 N N . TYR A 1 185 ? -18.760 8.092 27.076 1.00 96.38 185 TYR A N 1
ATOM 1521 C CA . TYR A 1 185 ? -18.957 9.502 26.775 1.00 96.38 185 TYR A CA 1
ATOM 1522 C C . TYR A 1 185 ? -19.133 9.742 25.282 1.00 96.38 185 TYR A C 1
ATOM 1524 O O . TYR A 1 185 ? -18.652 8.975 24.450 1.00 96.38 185 TYR A O 1
ATOM 1532 N N . ALA A 1 186 ? -19.754 10.868 24.961 1.00 95.69 186 ALA A N 1
ATOM 1533 C CA . ALA A 1 186 ? -19.897 11.366 23.606 1.00 95.69 186 ALA A CA 1
ATOM 1534 C C . ALA A 1 186 ? -19.506 12.846 23.563 1.00 95.69 186 ALA A C 1
ATOM 1536 O O . ALA A 1 186 ? -19.869 13.622 24.449 1.00 95.69 186 ALA A O 1
ATOM 1537 N N . LYS A 1 187 ? -18.742 13.251 22.551 1.00 93.62 187 LYS A N 1
ATOM 1538 C CA . LYS A 1 187 ? -18.381 14.651 22.323 1.00 93.62 187 LYS A CA 1
ATOM 1539 C C . LYS A 1 187 ? -19.207 15.204 21.179 1.00 93.62 187 LYS A C 1
ATOM 1541 O O . LYS A 1 187 ? -19.104 14.720 20.055 1.00 93.62 187 LYS A O 1
ATOM 1546 N N . LYS A 1 188 ? -20.015 16.218 21.472 1.00 87.44 188 LYS A N 1
ATOM 1547 C CA . LYS A 1 188 ? -20.841 16.883 20.464 1.00 87.44 188 LYS A CA 1
ATOM 1548 C C . LYS A 1 188 ? -19.980 17.842 19.646 1.00 87.44 188 LYS A C 1
ATOM 1550 O O . LYS A 1 188 ? -19.070 18.480 20.188 1.00 87.44 188 LYS A O 1
ATOM 1555 N N . SER A 1 189 ? -20.256 17.933 18.350 1.00 85.31 189 SER A N 1
ATOM 1556 C CA . SER A 1 189 ? -19.596 18.902 17.483 1.00 85.31 189 SER A CA 1
ATOM 1557 C C . SER A 1 189 ? -19.900 20.325 17.944 1.00 85.31 189 SER A C 1
ATOM 1559 O O . SER A 1 189 ? -21.008 20.640 18.374 1.00 85.31 189 SER A O 1
ATOM 1561 N N . THR A 1 190 ? -18.894 21.193 17.874 1.00 79.50 190 THR A N 1
ATOM 1562 C CA . THR A 1 190 ? -19.060 22.627 18.143 1.00 79.50 190 THR A CA 1
ATOM 1563 C C . THR A 1 190 ? -19.488 23.399 16.900 1.00 79.50 190 THR A C 1
ATOM 1565 O O . THR A 1 190 ? -19.937 24.533 17.024 1.00 79.50 190 THR A O 1
ATOM 1568 N N . THR A 1 191 ? -19.315 22.816 15.712 1.00 75.12 191 THR A N 1
ATOM 1569 C CA . THR A 1 191 ? -19.556 23.473 14.418 1.00 75.12 191 THR A CA 1
ATOM 1570 C C . THR A 1 191 ? -20.740 22.886 13.656 1.00 75.12 191 THR A C 1
ATOM 1572 O O . THR A 1 191 ? -21.387 23.615 12.913 1.00 75.12 191 THR A O 1
ATOM 1575 N N . ALA A 1 192 ? -21.041 21.599 13.841 1.00 72.25 192 ALA A N 1
ATOM 1576 C CA . ALA A 1 192 ? -22.160 20.913 13.199 1.00 72.25 192 ALA A CA 1
ATOM 1577 C C . ALA A 1 192 ? -23.271 20.635 14.221 1.00 72.25 192 ALA A C 1
ATOM 1579 O O . ALA A 1 192 ? -23.005 20.169 15.329 1.00 72.25 192 ALA A O 1
ATOM 1580 N N . ILE A 1 193 ? -24.518 20.929 13.854 1.00 70.12 193 ILE A N 1
ATOM 1581 C CA . ILE A 1 193 ? -25.685 20.683 14.708 1.00 70.12 193 ILE A CA 1
ATOM 1582 C C . ILE A 1 193 ? -26.005 19.185 14.676 1.00 70.12 193 ILE A C 1
ATOM 1584 O O . ILE A 1 193 ? -25.984 18.578 13.616 1.00 70.12 193 ILE A O 1
ATOM 1588 N N . GLY A 1 194 ? -26.293 18.593 15.837 1.00 66.00 194 GLY A N 1
ATOM 1589 C CA . GLY A 1 194 ? -26.743 17.197 15.944 1.00 66.00 194 GLY A CA 1
ATOM 1590 C C . GLY A 1 194 ? -25.639 16.135 15.886 1.00 66.00 194 GLY A C 1
ATOM 1591 O O . GLY A 1 194 ? -25.828 15.062 16.435 1.00 66.00 194 GLY A O 1
ATOM 1592 N N . CYS A 1 195 ? -24.460 16.435 15.336 1.00 77.94 195 CYS A N 1
ATOM 1593 C CA . CYS A 1 195 ? -23.419 15.420 15.140 1.00 77.94 195 CYS A CA 1
ATOM 1594 C C . CYS A 1 195 ? -22.488 15.231 16.352 1.00 77.94 195 CYS A C 1
ATOM 1596 O O . CYS A 1 195 ? -22.112 16.189 17.043 1.00 77.94 195 CYS A O 1
ATOM 1598 N N . TYR A 1 196 ? -22.006 14.000 16.537 1.00 86.19 196 TYR A N 1
ATOM 1599 C CA . TYR A 1 196 ? -20.951 13.657 17.493 1.00 86.19 196 TYR A CA 1
ATOM 1600 C C . TYR A 1 196 ? -19.594 13.533 16.796 1.00 86.19 196 TYR A C 1
ATOM 1602 O O . TYR A 1 196 ? -19.466 12.860 15.780 1.00 86.19 196 TYR A O 1
ATOM 1610 N N . THR A 1 197 ? -18.557 14.173 17.342 1.00 85.19 197 THR A N 1
ATOM 1611 C CA . THR A 1 197 ? -17.196 14.096 16.780 1.00 85.19 197 THR A CA 1
ATOM 1612 C C . THR A 1 197 ? -16.391 12.952 17.359 1.00 85.19 197 THR A C 1
ATOM 1614 O O . THR A 1 197 ? -15.455 12.497 16.715 1.00 85.19 197 THR A O 1
ATOM 1617 N N . ASP A 1 198 ? -16.712 12.508 18.575 1.00 92.81 198 ASP A N 1
ATOM 1618 C CA . ASP A 1 198 ? -15.960 11.469 19.271 1.00 92.81 198 ASP A CA 1
ATOM 1619 C C . ASP A 1 198 ? -16.892 10.641 20.166 1.00 92.81 198 ASP A C 1
ATOM 1621 O O . ASP A 1 198 ? -17.589 11.203 21.015 1.00 92.81 198 ASP A O 1
ATOM 1625 N N . LEU A 1 199 ? -16.848 9.313 20.043 1.00 96.38 199 LEU A N 1
ATOM 1626 C CA . LEU A 1 199 ? -17.497 8.379 20.969 1.00 96.38 199 LEU A CA 1
ATOM 1627 C C . LEU A 1 199 ? -16.443 7.603 21.759 1.00 96.38 199 LEU A C 1
ATOM 1629 O O . LEU A 1 199 ? -15.536 6.992 21.193 1.00 96.38 199 LEU A O 1
ATOM 1633 N N . GLY A 1 200 ? -16.531 7.673 23.086 1.00 96.50 200 GLY A N 1
ATOM 1634 C CA . GLY A 1 200 ? -15.611 7.031 24.015 1.00 96.50 200 GLY A CA 1
ATOM 1635 C C . GLY A 1 200 ? -16.169 5.732 24.569 1.00 96.50 200 GLY A C 1
ATOM 1636 O O . GLY A 1 200 ? -17.215 5.738 25.218 1.00 96.50 200 GLY A O 1
ATOM 1637 N N . PHE A 1 201 ? -15.425 4.645 24.381 1.00 97.31 201 PHE A N 1
ATOM 1638 C CA . PHE A 1 201 ? -15.859 3.300 24.737 1.00 97.31 201 PHE A CA 1
ATOM 1639 C C . PHE A 1 201 ? -15.056 2.728 25.903 1.00 97.31 201 PHE A C 1
ATOM 1641 O O . PHE A 1 201 ? -13.823 2.837 25.954 1.00 97.31 201 PHE A O 1
ATOM 1648 N N . LEU A 1 202 ? -15.775 2.119 26.844 1.00 96.56 202 LEU A N 1
ATOM 1649 C CA . LEU A 1 202 ? -15.237 1.529 28.063 1.00 96.56 202 LEU A CA 1
ATOM 1650 C C . LEU A 1 202 ? -15.438 0.011 28.075 1.00 96.56 202 LEU A C 1
ATOM 1652 O O . LEU A 1 202 ? -16.431 -0.507 27.564 1.00 96.56 202 LEU A O 1
ATOM 1656 N N . GLY A 1 203 ? -14.507 -0.676 28.726 1.00 95.19 203 GLY A N 1
ATOM 1657 C CA . GLY A 1 203 ? -14.643 -2.066 29.151 1.00 95.19 203 GLY A CA 1
ATOM 1658 C C . GLY A 1 203 ? -14.234 -2.213 30.615 1.00 95.19 203 GLY A C 1
ATOM 1659 O O . GLY A 1 203 ? -13.987 -1.208 31.288 1.00 95.19 203 GLY A O 1
ATOM 1660 N N . LYS A 1 204 ? -14.141 -3.446 31.111 1.00 93.31 204 LYS A N 1
ATOM 1661 C CA . LYS A 1 204 ? -13.723 -3.729 32.493 1.00 93.31 204 LYS A CA 1
ATOM 1662 C C . LYS A 1 204 ? -12.245 -4.136 32.546 1.00 93.31 204 LYS A C 1
ATOM 1664 O O . LYS A 1 204 ? -11.761 -4.816 31.645 1.00 93.31 204 LYS A O 1
ATOM 1669 N N . ASN A 1 205 ? -11.520 -3.704 33.575 1.00 91.38 205 ASN A N 1
ATOM 1670 C CA . ASN A 1 205 ? -10.168 -4.191 33.869 1.00 91.38 205 ASN A CA 1
ATOM 1671 C C . ASN A 1 205 ? -10.207 -5.493 34.703 1.00 91.38 205 ASN A C 1
ATOM 1673 O O . ASN A 1 205 ? -11.283 -5.950 35.086 1.00 91.38 205 ASN A O 1
ATOM 1677 N N . GLU A 1 206 ? -9.040 -6.051 35.039 1.00 86.62 206 GLU A N 1
ATOM 1678 C CA . GLU A 1 206 ? -8.892 -7.253 35.894 1.00 86.62 206 GLU A CA 1
ATOM 1679 C C . GLU A 1 206 ? -9.600 -7.110 37.259 1.00 86.62 206 GLU A C 1
ATOM 1681 O O . GLU A 1 206 ? -10.112 -8.067 37.835 1.00 86.62 206 GLU A O 1
ATOM 1686 N N . LYS A 1 207 ? -9.688 -5.877 37.774 1.00 89.06 207 LYS A N 1
ATOM 1687 C CA . LYS A 1 207 ? -10.364 -5.534 39.035 1.00 89.06 207 LYS A CA 1
ATOM 1688 C C . LYS A 1 207 ? -11.864 -5.265 38.866 1.00 89.06 207 LYS A C 1
ATOM 1690 O O . LYS A 1 207 ? -12.510 -4.824 39.813 1.00 89.06 207 LYS A O 1
ATOM 1695 N N . LYS A 1 208 ? -12.428 -5.524 37.680 1.00 87.81 208 LYS A N 1
ATOM 1696 C CA . LYS A 1 208 ? -13.817 -5.224 37.283 1.00 87.81 208 LYS A CA 1
ATOM 1697 C C . LYS A 1 208 ? -14.181 -3.733 37.306 1.00 87.81 208 LYS A C 1
ATOM 1699 O O . LYS A 1 208 ? -15.359 -3.380 37.336 1.00 87.81 208 LYS A O 1
ATOM 1704 N N . GLU A 1 209 ? -13.192 -2.851 37.251 1.00 92.12 209 GLU A N 1
ATOM 1705 C CA . GLU A 1 209 ? -13.384 -1.405 37.173 1.00 92.12 209 GLU A CA 1
ATOM 1706 C C . GLU A 1 209 ? -13.443 -0.946 35.714 1.00 92.12 209 GLU A C 1
ATOM 1708 O O . GLU A 1 209 ? -12.770 -1.491 34.836 1.00 92.12 209 GLU A O 1
ATOM 1713 N N . TRP A 1 210 ? -14.221 0.101 35.453 1.00 94.38 210 TRP A N 1
ATOM 1714 C CA . TRP A 1 210 ? -14.358 0.656 34.112 1.00 94.38 210 TRP A CA 1
ATOM 1715 C C . TRP A 1 210 ? -13.089 1.375 33.659 1.00 94.38 210 TRP A C 1
ATOM 1717 O O . TRP A 1 210 ? -12.597 2.295 34.314 1.00 94.38 210 TRP A O 1
ATOM 1727 N N . ILE A 1 211 ? -12.598 0.999 32.482 1.00 95.06 211 ILE A N 1
ATOM 1728 C CA . ILE A 1 211 ? -11.425 1.595 31.853 1.00 95.06 211 ILE A CA 1
ATOM 1729 C C . ILE A 1 211 ? -11.701 1.898 30.383 1.00 95.06 211 ILE A C 1
ATOM 1731 O O . ILE A 1 211 ? -12.412 1.174 29.688 1.00 95.06 211 ILE A O 1
ATOM 1735 N N . LYS A 1 212 ? -11.142 3.011 29.903 1.00 96.19 212 LYS A N 1
ATOM 1736 C CA . LYS A 1 212 ? -11.275 3.435 28.510 1.00 96.19 212 LYS A CA 1
ATOM 1737 C C . LYS A 1 212 ? -10.438 2.545 27.600 1.00 96.19 212 LYS A C 1
ATOM 1739 O O . LYS A 1 212 ? -9.218 2.527 27.742 1.00 96.19 212 LYS A O 1
ATOM 1744 N N . MET A 1 213 ? -11.099 1.910 26.634 1.00 94.69 213 MET A N 1
ATOM 1745 C CA . MET A 1 213 ? -10.462 1.025 25.654 1.00 94.69 213 MET A CA 1
ATOM 1746 C C . MET A 1 213 ? -10.145 1.758 24.353 1.00 94.69 213 MET A C 1
ATOM 1748 O O . MET A 1 213 ? -9.056 1.616 23.808 1.00 94.69 213 MET A O 1
ATOM 1752 N N . THR A 1 214 ? -11.081 2.569 23.850 1.00 95.56 214 THR A N 1
ATOM 1753 C CA . THR A 1 214 ? -10.890 3.281 22.582 1.00 95.56 214 THR A CA 1
ATOM 1754 C C . THR A 1 214 ? -11.766 4.531 22.464 1.00 95.56 214 THR A C 1
ATOM 1756 O O . THR A 1 214 ? -12.687 4.762 23.254 1.00 95.56 214 THR A O 1
ATOM 1759 N N . THR A 1 215 ? -11.455 5.370 21.481 1.00 94.56 215 THR A N 1
ATOM 1760 C CA . THR A 1 215 ? -12.315 6.458 21.010 1.00 94.56 215 THR A CA 1
ATOM 1761 C C . THR A 1 215 ? -12.445 6.352 19.508 1.00 94.56 215 THR A C 1
ATOM 1763 O O . THR A 1 215 ? -11.432 6.268 18.821 1.00 94.56 215 THR A O 1
ATOM 1766 N N . ILE A 1 216 ? -13.680 6.389 19.018 1.00 90.31 216 ILE A N 1
ATOM 1767 C CA . ILE A 1 216 ? -13.967 6.404 17.587 1.00 90.31 216 ILE A CA 1
ATOM 1768 C C . ILE A 1 216 ? -14.332 7.843 17.208 1.00 90.31 216 ILE A C 1
ATOM 1770 O O . ILE A 1 216 ? -15.352 8.349 17.691 1.00 90.31 216 ILE A O 1
ATOM 1774 N N . PRO A 1 217 ? -13.483 8.532 16.424 1.00 87.44 217 PRO A N 1
ATOM 1775 C CA . PRO A 1 217 ? -13.798 9.852 15.905 1.00 87.44 217 PRO A CA 1
ATOM 1776 C C . PRO A 1 217 ? -14.722 9.737 14.690 1.00 87.44 217 PRO A C 1
ATOM 1778 O O . PRO A 1 217 ? -14.596 8.782 13.928 1.00 87.44 217 PRO A O 1
ATOM 1781 N N . PHE A 1 218 ? -15.599 10.725 14.499 1.00 82.56 218 PHE A N 1
ATOM 1782 C CA . PHE A 1 218 ? -16.529 10.829 13.363 1.00 82.56 218 PHE A CA 1
ATOM 1783 C C . PHE A 1 218 ? -17.190 9.480 13.028 1.00 82.56 218 PHE A C 1
ATOM 1785 O O . PHE A 1 218 ? -16.909 8.907 11.973 1.00 82.56 218 PHE A O 1
ATOM 1792 N N . PRO A 1 219 ? -17.979 8.920 13.965 1.00 83.75 219 PRO A N 1
ATOM 1793 C CA . PRO A 1 219 ? -18.574 7.606 13.784 1.00 83.75 219 PRO A CA 1
ATOM 1794 C C . PRO A 1 219 ? -19.470 7.603 12.539 1.00 83.75 219 PRO A C 1
ATOM 1796 O O . PRO A 1 219 ? -20.270 8.512 12.345 1.00 83.75 219 PRO A O 1
ATOM 1799 N N . ASP A 1 220 ? -19.308 6.580 11.707 1.00 83.25 220 ASP A N 1
ATOM 1800 C CA . ASP A 1 220 ? -20.120 6.355 10.511 1.00 83.25 220 ASP A CA 1
ATOM 1801 C C . ASP A 1 220 ? -21.385 5.597 10.934 1.00 83.25 220 ASP A C 1
ATOM 1803 O O . ASP A 1 220 ? -21.344 4.382 11.131 1.00 83.25 220 ASP A O 1
ATOM 1807 N N . LEU A 1 221 ? -22.457 6.339 11.218 1.00 84.69 221 LEU A N 1
ATOM 1808 C CA . LEU A 1 221 ? -23.739 5.817 11.694 1.00 84.69 221 LEU A CA 1
ATOM 1809 C C . LEU A 1 221 ? -24.834 6.123 10.676 1.00 84.69 221 LEU A C 1
ATOM 1811 O O . LEU A 1 221 ? -24.813 7.153 10.005 1.00 84.69 221 LEU A O 1
ATOM 1815 N N . THR A 1 222 ? -25.817 5.234 10.582 1.00 87.12 222 THR A N 1
ATOM 1816 C CA . THR A 1 222 ? -27.042 5.521 9.828 1.00 87.12 222 THR A CA 1
ATOM 1817 C C . THR A 1 222 ? -27.912 6.539 10.569 1.00 87.12 222 THR A C 1
ATOM 1819 O O . THR A 1 222 ? -27.845 6.638 11.791 1.00 87.12 222 THR A O 1
ATOM 1822 N N . GLU A 1 223 ? -28.790 7.247 9.856 1.00 86.06 223 GLU A N 1
ATOM 1823 C CA . GLU A 1 223 ? -29.716 8.232 10.450 1.00 86.06 223 GLU A CA 1
ATOM 1824 C C . GLU A 1 223 ? -30.525 7.638 11.623 1.00 86.06 223 GLU A C 1
ATOM 1826 O O . GLU A 1 223 ? -30.616 8.228 12.697 1.00 86.06 223 GLU A O 1
ATOM 1831 N N . ALA A 1 224 ? -31.007 6.398 11.480 1.00 87.69 224 ALA A N 1
ATOM 1832 C CA . ALA A 1 224 ? -31.726 5.693 12.544 1.00 87.69 224 ALA A CA 1
ATOM 1833 C C . ALA A 1 224 ? -30.855 5.389 13.782 1.00 87.69 224 ALA A C 1
ATOM 1835 O O . ALA A 1 224 ? -31.348 5.375 14.912 1.00 87.69 224 ALA A O 1
ATOM 1836 N N . GLU A 1 225 ? -29.563 5.118 13.587 1.00 90.81 225 GLU A N 1
ATOM 1837 C CA . GLU A 1 225 ? -28.612 4.891 14.678 1.00 90.81 225 GLU A CA 1
ATOM 1838 C C . GLU A 1 225 ? -28.208 6.198 15.365 1.00 90.81 225 GLU A C 1
ATOM 1840 O O . GLU A 1 225 ? -28.044 6.209 16.587 1.00 90.81 225 GLU A O 1
ATOM 1845 N N . GLU A 1 226 ? -28.082 7.293 14.611 1.00 90.31 226 GLU A N 1
ATOM 1846 C CA . GLU A 1 226 ? -27.855 8.633 15.158 1.00 90.31 226 GLU A CA 1
ATOM 1847 C C . GLU A 1 226 ? -29.023 9.074 16.047 1.00 90.31 226 GLU A C 1
ATOM 1849 O O . GLU A 1 226 ? -28.796 9.516 17.177 1.00 90.31 226 GLU A O 1
ATOM 1854 N N . ASP A 1 227 ? -30.264 8.869 15.600 1.00 90.00 227 ASP A N 1
ATOM 1855 C CA . ASP A 1 227 ? -31.467 9.173 16.381 1.00 90.00 227 ASP A CA 1
ATOM 1856 C C . ASP A 1 227 ? -31.543 8.346 17.670 1.00 90.00 227 ASP A C 1
ATOM 1858 O O . ASP A 1 227 ? -31.837 8.868 18.752 1.00 90.00 227 ASP A O 1
ATOM 1862 N N . LEU A 1 228 ? -31.252 7.042 17.591 1.00 91.94 228 LEU A N 1
ATOM 1863 C CA . LEU A 1 228 ? -31.189 6.170 18.767 1.00 91.94 228 LEU A CA 1
ATOM 1864 C C . LEU A 1 228 ? -30.134 6.675 19.756 1.00 91.94 228 LEU A C 1
ATOM 1866 O O . LEU A 1 228 ? -30.398 6.768 20.959 1.00 91.94 228 LEU A O 1
ATOM 1870 N N . LEU A 1 229 ? -28.952 7.024 19.250 1.00 92.94 229 LEU A N 1
ATOM 1871 C CA . LEU A 1 229 ? -27.843 7.521 20.050 1.00 92.94 229 LEU A CA 1
ATOM 1872 C C . LEU A 1 229 ? -28.181 8.854 20.734 1.00 92.94 229 LEU A C 1
ATOM 1874 O O . LEU A 1 229 ? -27.952 8.985 21.937 1.00 92.94 229 LEU A O 1
ATOM 1878 N N . GLU A 1 230 ? -28.751 9.823 20.014 1.00 92.50 230 GLU A N 1
ATOM 1879 C CA . GLU A 1 230 ? -29.151 11.125 20.568 1.00 92.50 230 GLU A CA 1
ATOM 1880 C C . GLU A 1 230 ? -30.216 10.961 21.661 1.00 92.50 230 GLU A C 1
ATOM 1882 O O . GLU A 1 230 ? -30.092 11.542 22.748 1.00 92.50 230 GLU A O 1
ATOM 1887 N N . ASN A 1 231 ? -31.227 10.120 21.417 1.00 92.69 231 ASN A N 1
ATOM 1888 C CA . ASN A 1 231 ? -32.271 9.814 22.394 1.00 92.69 231 ASN A CA 1
ATOM 1889 C C . ASN A 1 231 ? -31.685 9.170 23.656 1.00 92.69 231 ASN A C 1
ATOM 1891 O O . ASN A 1 231 ? -31.979 9.604 24.775 1.00 92.69 231 ASN A O 1
ATOM 1895 N N . PHE A 1 232 ? -30.799 8.183 23.491 1.00 94.50 232 PHE A N 1
ATOM 1896 C CA . PHE A 1 232 ? -30.139 7.530 24.616 1.00 94.50 232 PHE A CA 1
ATOM 1897 C C . PHE A 1 232 ? -29.281 8.514 25.419 1.00 94.50 232 PHE A C 1
ATOM 1899 O O . PHE A 1 232 ? -29.401 8.566 26.645 1.00 94.50 232 PHE A O 1
ATOM 1906 N N . ILE A 1 233 ? -28.434 9.310 24.754 1.00 93.31 233 ILE A N 1
ATOM 1907 C CA . ILE A 1 233 ? -27.548 10.278 25.416 1.00 93.31 233 ILE A CA 1
ATOM 1908 C C . ILE A 1 233 ? -28.367 11.314 26.187 1.00 93.31 233 ILE A C 1
ATOM 1910 O O . ILE A 1 233 ? -28.011 11.653 27.315 1.00 93.31 233 ILE A O 1
ATOM 1914 N N . THR A 1 234 ? -29.473 11.791 25.614 1.00 91.94 234 THR A N 1
ATOM 1915 C CA . THR A 1 234 ? -30.359 12.766 26.260 1.00 91.94 234 THR A CA 1
ATOM 1916 C C . THR A 1 234 ? -31.009 12.188 27.517 1.00 91.94 234 THR A C 1
ATOM 1918 O O . THR A 1 234 ? -31.014 12.850 28.555 1.00 91.94 234 THR A O 1
ATOM 1921 N N . ALA A 1 235 ? -31.494 10.945 27.455 1.00 94.19 235 ALA A N 1
ATOM 1922 C CA . ALA A 1 235 ? -32.163 10.276 28.571 1.00 94.19 235 ALA A CA 1
ATOM 1923 C C . ALA A 1 235 ? -31.205 9.798 29.681 1.00 94.19 235 ALA A C 1
ATOM 1925 O O . ALA A 1 235 ? -31.591 9.738 30.846 1.00 94.19 235 ALA A O 1
ATOM 1926 N N . ASN A 1 236 ? -29.958 9.461 29.339 1.00 94.44 236 ASN A N 1
ATOM 1927 C CA . ASN A 1 236 ? -29.011 8.793 30.242 1.00 94.44 236 ASN A CA 1
ATOM 1928 C C . ASN A 1 236 ? -27.765 9.635 30.574 1.00 94.44 236 ASN A C 1
ATOM 1930 O O . ASN A 1 236 ? -26.742 9.102 31.017 1.00 94.44 236 ASN A O 1
ATOM 1934 N N . ARG A 1 237 ? -27.814 10.952 30.363 1.00 94.06 237 ARG A N 1
ATOM 1935 C CA . ARG A 1 237 ? -26.709 11.862 30.684 1.00 94.06 237 ARG A CA 1
ATOM 1936 C C . ARG A 1 237 ? -26.438 11.908 32.188 1.00 94.06 237 ARG A C 1
ATOM 1938 O O . ARG A 1 237 ? -27.337 12.149 32.985 1.00 94.06 237 ARG A O 1
ATOM 1945 N N . VAL A 1 238 ? -25.166 11.773 32.559 1.00 94.50 238 VAL A N 1
ATOM 1946 C CA . VAL A 1 238 ? -24.708 11.832 33.955 1.00 94.50 238 VAL A CA 1
ATOM 1947 C C . VAL A 1 238 ? -24.078 13.190 34.252 1.00 94.50 238 VAL A C 1
ATOM 1949 O O . VAL A 1 238 ? -24.527 13.908 35.140 1.00 94.50 238 VAL A O 1
ATOM 1952 N N . GLN A 1 239 ? -23.053 13.584 33.492 1.00 94.12 239 GLN A N 1
ATOM 1953 C CA . GLN A 1 239 ? -22.348 14.860 33.658 1.00 94.12 239 GLN A CA 1
ATOM 1954 C C . GLN A 1 239 ? -21.979 15.475 32.301 1.00 94.12 239 GLN A C 1
ATOM 1956 O O . GLN A 1 239 ? -22.059 14.840 31.249 1.00 94.12 239 GLN A O 1
ATOM 1961 N N . LYS A 1 240 ? -21.600 16.757 32.311 1.00 92.31 240 LYS A N 1
ATOM 1962 C CA . LYS A 1 240 ? -21.112 17.481 31.130 1.00 92.31 240 LYS A CA 1
ATOM 1963 C C . LYS A 1 240 ? -19.831 18.228 31.460 1.00 92.31 240 LYS A C 1
ATOM 1965 O O . LYS A 1 240 ? -19.788 18.980 32.427 1.00 92.31 240 LYS A O 1
ATOM 1970 N N . PHE A 1 241 ? -18.843 18.067 30.592 1.00 89.25 241 PHE A N 1
ATOM 1971 C CA . PHE A 1 241 ? -17.538 18.711 30.643 1.00 89.25 241 PHE A CA 1
ATOM 1972 C C . PHE A 1 241 ? -17.285 19.404 29.303 1.00 89.25 241 PHE A C 1
ATOM 1974 O O . PHE A 1 241 ? -16.781 18.806 28.351 1.00 89.25 241 PHE A O 1
ATOM 1981 N N . GLY A 1 242 ? -17.699 20.668 29.196 1.00 88.44 242 GLY A N 1
ATOM 1982 C CA . GLY A 1 242 ? -17.648 21.401 27.929 1.00 88.44 242 GLY A CA 1
ATOM 1983 C C . GLY A 1 242 ? -18.459 20.688 26.830 1.00 88.44 242 GLY A C 1
ATOM 1984 O O . GLY A 1 242 ? -19.656 20.465 27.036 1.00 88.44 242 GLY A O 1
ATOM 1985 N N . PRO A 1 243 ? -17.854 20.328 25.679 1.00 89.31 243 PRO A N 1
ATOM 1986 C CA . PRO A 1 243 ? -18.541 19.610 24.601 1.00 89.31 243 PRO A CA 1
ATOM 1987 C C . PRO A 1 243 ? -18.707 18.104 24.875 1.00 89.31 243 PRO A C 1
ATOM 1989 O O . PRO A 1 243 ? -19.379 17.421 24.104 1.00 89.31 243 PRO A O 1
ATOM 1992 N N . VAL A 1 244 ? -18.094 17.576 25.940 1.00 93.19 244 VAL A N 1
ATOM 1993 C CA . VAL A 1 244 ? -18.136 16.151 26.289 1.00 93.19 244 VAL A CA 1
ATOM 1994 C C . VAL A 1 244 ? -19.276 15.884 27.265 1.00 93.19 244 VAL A C 1
ATOM 1996 O O . VAL A 1 244 ? -19.388 16.528 28.309 1.00 93.19 244 VAL A O 1
ATOM 1999 N N . LEU A 1 245 ? -20.111 14.908 26.935 1.00 94.06 245 LEU A N 1
ATOM 2000 C CA . LEU A 1 245 ? -21.213 14.415 27.750 1.00 94.06 245 LEU A CA 1
ATOM 2001 C C . LEU A 1 245 ? -20.853 13.014 28.235 1.00 94.06 245 LEU A C 1
ATOM 2003 O O . LEU A 1 245 ? -20.594 12.137 27.414 1.00 94.06 245 LEU A O 1
ATOM 2007 N N . SER A 1 246 ? -20.825 12.797 29.549 1.00 96.12 246 SER A N 1
ATOM 2008 C CA . SER A 1 246 ? -20.768 11.440 30.091 1.00 96.12 246 SER A CA 1
ATOM 2009 C C . SER A 1 246 ? -22.177 10.880 30.224 1.00 96.12 246 SER A C 1
ATOM 2011 O O . SER A 1 246 ? -23.127 11.604 30.543 1.00 96.12 246 SER A O 1
ATOM 2013 N N . VAL A 1 247 ? -22.310 9.582 29.981 1.00 95.56 247 VAL A N 1
ATOM 2014 C CA . VAL A 1 247 ? -23.589 8.868 30.016 1.00 95.56 247 VAL A CA 1
ATOM 2015 C C . VAL A 1 247 ? -23.500 7.665 30.940 1.00 95.56 247 VAL A C 1
ATOM 2017 O O . VAL A 1 247 ? -22.408 7.182 31.247 1.00 95.56 247 VAL A O 1
ATOM 2020 N N . SER A 1 248 ? -24.648 7.182 31.411 1.00 93.38 248 SER A N 1
ATOM 2021 C CA . SER A 1 248 ? -24.684 5.938 32.169 1.00 93.38 248 SER A CA 1
ATOM 2022 C C . SER A 1 248 ? -24.252 4.780 31.272 1.00 93.38 248 SER A C 1
ATOM 2024 O O . SER A 1 248 ? -24.703 4.681 30.129 1.00 93.38 248 SER A O 1
ATOM 2026 N N . LEU A 1 249 ? -23.414 3.896 31.805 1.00 93.38 249 LEU A N 1
ATOM 2027 C CA . LEU A 1 249 ? -22.856 2.751 31.090 1.00 93.38 249 LEU A CA 1
ATOM 2028 C C . LEU A 1 249 ? -23.940 1.687 30.905 1.00 93.38 249 LEU A C 1
ATOM 2030 O O . LEU A 1 249 ? -24.022 0.767 31.703 1.00 93.38 249 LEU A O 1
ATOM 2034 N N . LYS A 1 250 ? -24.814 1.867 29.911 1.00 93.19 250 LYS A N 1
ATOM 2035 C CA . LYS A 1 250 ? -25.918 0.942 29.586 1.00 93.19 250 LYS A CA 1
ATOM 2036 C C . LYS A 1 250 ? -25.975 0.578 28.105 1.00 93.19 250 LYS A C 1
ATOM 2038 O O . LYS A 1 250 ? -26.320 -0.549 27.773 1.00 93.19 250 LYS A O 1
ATOM 2043 N N . LEU A 1 251 ? -25.632 1.517 27.221 1.00 95.06 251 LEU A N 1
ATOM 2044 C CA . LEU A 1 251 ? -25.650 1.295 25.777 1.00 95.06 251 LEU A CA 1
ATOM 2045 C C . LEU A 1 251 ? -24.366 0.589 25.338 1.00 95.06 251 LEU A C 1
ATOM 2047 O O . LEU A 1 251 ? -23.267 1.126 25.514 1.00 95.06 251 LEU A O 1
ATOM 2051 N N . VAL A 1 252 ? -24.512 -0.608 24.773 1.00 95.62 252 VAL A N 1
ATOM 2052 C CA . VAL A 1 252 ? -23.394 -1.462 24.355 1.00 95.62 252 VAL A CA 1
ATOM 2053 C C . VAL A 1 252 ? -23.304 -1.509 22.833 1.00 95.62 252 VAL A C 1
ATOM 2055 O O . VAL A 1 252 ? -24.309 -1.567 22.123 1.00 95.62 252 VAL A O 1
ATOM 2058 N N . PHE A 1 253 ? -22.074 -1.497 22.331 1.00 95.62 253 PHE A N 1
ATOM 2059 C CA . PHE A 1 253 ? -21.752 -1.533 20.912 1.00 95.62 253 PHE A CA 1
ATOM 2060 C C . PHE A 1 253 ? -20.897 -2.748 20.600 1.00 95.62 253 PHE A C 1
ATOM 2062 O O . PHE A 1 253 ? -20.007 -3.102 21.373 1.00 95.62 253 PHE A O 1
ATOM 2069 N N . GLU A 1 254 ? -21.137 -3.337 19.437 1.00 94.88 254 GLU A N 1
ATOM 2070 C CA . GLU A 1 254 ? -20.195 -4.235 18.792 1.00 94.88 254 GLU A CA 1
ATOM 2071 C C . GLU A 1 254 ? -19.182 -3.395 18.008 1.00 94.88 254 GLU A C 1
ATOM 2073 O O . GLU A 1 254 ? -19.553 -2.609 17.130 1.00 94.88 254 GLU A O 1
ATOM 2078 N N . ILE A 1 255 ? -17.904 -3.544 18.345 1.00 94.44 255 ILE A N 1
ATOM 2079 C CA . ILE A 1 255 ? -16.793 -2.823 17.727 1.00 94.44 255 ILE A CA 1
ATOM 2080 C C . ILE A 1 255 ? -15.891 -3.831 17.032 1.00 94.44 255 ILE A C 1
ATOM 2082 O O . ILE A 1 255 ? -15.440 -4.802 17.639 1.00 94.44 255 ILE A O 1
ATOM 2086 N N . SER A 1 256 ? -15.625 -3.578 15.755 1.00 90.69 256 SER A N 1
ATOM 2087 C CA . SER A 1 256 ? -14.646 -4.317 14.964 1.00 90.69 256 SER A CA 1
ATOM 2088 C C . SER A 1 256 ? -13.312 -3.581 14.964 1.00 90.69 256 SER A C 1
ATOM 2090 O O . SER A 1 256 ? -13.296 -2.357 14.819 1.00 90.69 256 SER A O 1
ATOM 2092 N N . PHE A 1 257 ? -12.201 -4.300 15.076 1.00 87.31 257 PHE A N 1
ATOM 2093 C CA . PHE A 1 257 ? -10.857 -3.723 15.023 1.00 87.31 257 PHE A CA 1
ATOM 2094 C C . PHE A 1 257 ? -9.859 -4.701 14.392 1.00 87.31 257 PHE A C 1
ATOM 2096 O O . PHE A 1 257 ? -10.103 -5.905 14.335 1.00 87.31 257 PHE A O 1
ATOM 2103 N N . SER A 1 258 ? -8.739 -4.180 13.890 1.00 77.44 258 SER A N 1
ATOM 2104 C CA . SER A 1 258 ? -7.776 -4.971 13.108 1.00 77.44 258 SER A CA 1
ATOM 2105 C C . SER A 1 258 ? -6.649 -5.582 13.945 1.00 77.44 258 SER A C 1
ATOM 2107 O O . SER A 1 258 ? -5.991 -6.510 13.490 1.00 77.44 258 SER A O 1
ATOM 2109 N N . GLY A 1 259 ? -6.419 -5.067 15.152 1.00 80.62 259 GLY A N 1
ATOM 2110 C CA . GLY A 1 259 ? -5.366 -5.522 16.060 1.00 80.62 259 GLY A CA 1
ATOM 2111 C C . GLY A 1 259 ? -5.215 -4.598 17.267 1.00 80.62 259 GLY A C 1
ATOM 2112 O O . GLY A 1 259 ? -5.998 -3.655 17.447 1.00 80.62 259 GLY A O 1
ATOM 2113 N N . VAL A 1 260 ? -4.209 -4.861 18.097 1.00 82.75 260 VAL A N 1
ATOM 2114 C CA . VAL A 1 260 ? -3.936 -4.101 19.323 1.00 82.75 260 VAL A CA 1
ATOM 2115 C C . VAL A 1 260 ? -2.460 -3.720 19.351 1.00 82.75 260 VAL A C 1
ATOM 2117 O O . VAL A 1 260 ? -1.607 -4.555 19.113 1.00 82.75 260 VAL A O 1
ATOM 2120 N N . GLU A 1 261 ? -2.135 -2.474 19.690 1.00 78.62 261 GLU A N 1
ATOM 2121 C CA . GLU A 1 261 ? -0.746 -2.028 19.849 1.00 78.62 261 GLU A CA 1
ATOM 2122 C C . GLU A 1 261 ? -0.466 -1.589 21.288 1.00 78.62 261 GLU A C 1
ATOM 2124 O O . GLU A 1 261 ? -1.292 -0.938 21.934 1.00 78.62 261 GLU A O 1
ATOM 2129 N N . ARG A 1 262 ? 0.739 -1.877 21.797 1.00 82.38 262 ARG A N 1
ATOM 2130 C CA . ARG A 1 262 ? 1.172 -1.401 23.122 1.00 82.38 262 ARG A CA 1
ATOM 2131 C C . ARG A 1 262 ? 1.249 0.124 23.158 1.00 82.38 262 ARG A C 1
ATOM 2133 O O . ARG A 1 262 ? 1.865 0.758 22.305 1.00 82.38 262 ARG A O 1
ATOM 2140 N N . SER A 1 263 ? 0.709 0.730 24.214 1.00 83.12 263 SER A N 1
ATOM 2141 C CA . SER A 1 263 ? 0.715 2.181 24.383 1.00 83.12 263 SER A CA 1
ATOM 2142 C C . SER A 1 263 ? 0.955 2.612 25.823 1.00 83.12 263 SER A C 1
ATOM 2144 O O . SER A 1 263 ? 0.130 2.398 26.702 1.00 83.12 263 SER A O 1
ATOM 2146 N N . LYS A 1 264 ? 2.047 3.352 26.044 1.00 84.94 264 LYS A N 1
ATOM 2147 C CA . LYS A 1 264 ? 2.339 3.991 27.341 1.00 84.94 264 LYS A CA 1
ATOM 2148 C C . LYS A 1 264 ? 1.450 5.208 27.633 1.00 84.94 264 LYS A C 1
ATOM 2150 O O . LYS A 1 264 ? 1.422 5.687 28.759 1.00 84.94 264 LYS A O 1
ATOM 2155 N N . ARG A 1 265 ? 0.771 5.750 26.613 1.00 85.12 265 ARG A N 1
ATOM 2156 C CA . ARG A 1 265 ? -0.052 6.969 26.726 1.00 85.12 265 ARG A CA 1
ATOM 2157 C C . ARG A 1 265 ? -1.471 6.684 27.217 1.00 85.12 265 ARG A C 1
ATOM 2159 O O . ARG A 1 265 ? -2.111 7.575 27.767 1.00 85.12 265 ARG A O 1
ATOM 2166 N N . HIS A 1 266 ? -1.968 5.470 27.001 1.00 89.50 266 HIS A N 1
ATOM 2167 C CA . HIS A 1 266 ? -3.335 5.084 27.335 1.00 89.50 266 HIS A CA 1
ATOM 2168 C C . HIS A 1 266 ? -3.353 4.288 28.637 1.00 89.50 266 HIS A C 1
ATOM 2170 O O . HIS A 1 266 ? -2.520 3.411 28.838 1.00 89.50 266 HIS A O 1
ATOM 2176 N N . LYS A 1 267 ? -4.328 4.564 29.515 1.00 88.81 267 LYS A N 1
ATOM 2177 C CA . LYS A 1 267 ? -4.449 3.876 30.814 1.00 88.81 267 LYS A CA 1
ATOM 2178 C C . LYS A 1 267 ? -4.616 2.360 30.678 1.00 88.81 267 LYS A C 1
ATOM 2180 O O . LYS A 1 267 ? -4.160 1.638 31.550 1.00 88.81 267 LYS A O 1
ATOM 2185 N N . ALA A 1 268 ? -5.243 1.897 29.595 1.00 89.69 268 ALA A N 1
ATOM 2186 C CA . ALA A 1 268 ? -5.394 0.474 29.301 1.00 89.69 268 ALA A CA 1
ATOM 2187 C C . ALA A 1 268 ? -4.069 -0.217 28.927 1.00 89.69 268 ALA A C 1
ATOM 2189 O O . ALA A 1 268 ? -4.025 -1.435 28.838 1.00 89.69 268 ALA A O 1
ATOM 2190 N N . GLY A 1 269 ? -2.989 0.540 28.695 1.00 89.38 269 GLY A N 1
ATOM 2191 C CA . GLY A 1 269 ? -1.695 0.002 28.268 1.00 89.38 269 GLY A CA 1
ATOM 2192 C C . GLY A 1 269 ? -1.617 -0.326 26.774 1.00 89.38 269 GLY A C 1
ATOM 2193 O O . GLY A 1 269 ? -0.558 -0.735 26.294 1.00 89.38 269 GLY A O 1
ATOM 2194 N N . PHE A 1 270 ? -2.700 -0.107 26.023 1.00 89.75 270 PHE A N 1
ATOM 2195 C CA . PHE A 1 270 ? -2.796 -0.400 24.597 1.00 89.75 270 PHE A CA 1
ATOM 2196 C C . PHE A 1 270 ? -3.700 0.580 23.836 1.00 89.75 270 PHE A C 1
ATOM 2198 O O . PHE A 1 270 ? -4.352 1.443 24.429 1.00 89.75 270 PHE A O 1
ATOM 2205 N N . VAL A 1 271 ? -3.713 0.450 22.511 1.00 87.88 271 VAL A N 1
ATOM 2206 C CA . VAL A 1 271 ? -4.608 1.135 21.572 1.00 87.88 271 VAL A CA 1
ATOM 2207 C C . VAL A 1 271 ? -5.121 0.131 20.540 1.00 87.88 271 VAL A C 1
ATOM 2209 O O . VAL A 1 271 ? -4.370 -0.725 20.085 1.00 87.88 271 VAL A O 1
ATOM 2212 N N . LEU A 1 272 ? -6.406 0.225 20.186 1.00 87.88 272 LEU A N 1
ATOM 2213 C CA . LEU A 1 272 ? -6.984 -0.579 19.107 1.00 87.88 272 LEU A CA 1
ATOM 2214 C C . LEU A 1 272 ? -6.600 0.004 17.745 1.00 87.88 272 LEU A C 1
ATOM 2216 O O . LEU A 1 272 ? -6.684 1.218 17.544 1.00 87.88 272 LEU A O 1
ATOM 2220 N N . VAL A 1 273 ? -6.245 -0.863 16.802 1.00 82.12 273 VAL A N 1
ATOM 2221 C CA . VAL A 1 273 ? -5.933 -0.486 15.420 1.00 82.12 273 VAL A CA 1
ATOM 2222 C C . VAL A 1 273 ? -7.219 -0.454 14.597 1.00 82.12 273 VAL A C 1
ATOM 2224 O O . VAL A 1 273 ? -7.971 -1.428 14.564 1.00 82.12 273 VAL A O 1
ATOM 2227 N N . SER A 1 274 ? -7.471 0.677 13.934 1.00 81.44 274 SER A N 1
ATOM 2228 C CA . SER A 1 274 ? -8.633 0.902 13.056 1.00 81.44 274 SER A CA 1
ATOM 2229 C C . SER A 1 274 ? -10.000 0.488 13.648 1.00 81.44 274 SER A C 1
ATOM 2231 O O . SER A 1 274 ? -10.765 -0.203 12.974 1.00 81.44 274 SER A O 1
ATOM 2233 N N . PRO A 1 275 ? -10.344 0.883 14.892 1.00 90.12 275 PRO A N 1
ATOM 2234 C CA . PRO A 1 275 ? -11.615 0.509 15.501 1.00 90.12 275 PRO A CA 1
ATOM 2235 C C . PRO A 1 275 ? -12.791 1.180 14.777 1.00 90.12 275 PRO A C 1
ATOM 2237 O O . PRO A 1 275 ? -12.773 2.387 14.532 1.00 90.12 275 PRO A O 1
ATOM 2240 N N . ARG A 1 276 ? -13.833 0.405 14.474 1.00 90.12 276 ARG A N 1
ATOM 2241 C CA . ARG A 1 276 ? -15.074 0.865 13.834 1.00 90.12 276 ARG A CA 1
ATOM 2242 C C . ARG A 1 276 ? -16.289 0.321 14.571 1.00 90.12 276 ARG A C 1
ATOM 2244 O O . ARG A 1 276 ? -16.255 -0.791 15.100 1.00 90.12 276 ARG A O 1
ATOM 2251 N N . ILE A 1 277 ? -17.362 1.103 14.595 1.00 92.88 277 ILE A N 1
ATOM 2252 C CA . ILE A 1 277 ? -18.654 0.633 15.091 1.00 92.88 277 ILE A CA 1
ATOM 2253 C C . ILE A 1 277 ? -19.205 -0.337 14.053 1.00 92.88 277 ILE A C 1
ATOM 2255 O O . ILE A 1 277 ? -19.341 0.020 12.889 1.00 92.88 277 ILE A O 1
ATOM 2259 N N . LYS A 1 278 ? -19.484 -1.569 14.475 1.00 91.06 278 LYS A N 1
ATOM 2260 C CA . LYS A 1 278 ? -20.100 -2.583 13.620 1.00 91.06 278 LYS A CA 1
ATOM 2261 C C . LYS A 1 278 ? -21.611 -2.625 13.810 1.00 91.06 278 LYS A C 1
ATOM 2263 O O . LYS A 1 278 ? -22.336 -2.822 12.840 1.00 91.06 278 LYS A O 1
ATOM 2268 N N . LYS A 1 279 ? -22.081 -2.486 15.055 1.00 92.12 279 LYS A N 1
ATOM 2269 C CA . LYS A 1 279 ? -23.510 -2.502 15.386 1.00 92.12 279 LYS A CA 1
ATOM 2270 C C . LYS A 1 279 ? -23.788 -1.901 16.763 1.00 92.12 279 LYS A C 1
ATOM 2272 O O . LYS A 1 279 ? -23.048 -2.163 17.711 1.00 92.12 279 LYS A O 1
ATOM 2277 N N . ILE A 1 280 ? -24.903 -1.187 16.906 1.00 93.81 280 ILE A N 1
ATOM 2278 C CA . ILE A 1 280 ? -25.469 -0.841 18.219 1.00 93.81 280 ILE A CA 1
ATOM 2279 C C . ILE A 1 280 ? -26.266 -2.043 18.749 1.00 93.81 280 ILE A C 1
ATOM 2281 O O . ILE A 1 280 ? -27.217 -2.491 18.110 1.00 93.81 280 ILE A O 1
ATOM 2285 N N . LEU A 1 281 ? -25.880 -2.593 19.905 1.00 91.31 281 LEU A N 1
ATOM 2286 C CA . LEU A 1 281 ? -26.573 -3.745 20.506 1.00 91.31 281 LEU A CA 1
ATOM 2287 C C . LEU A 1 281 ? -27.787 -3.333 21.351 1.00 91.31 281 LEU A C 1
ATOM 2289 O O . LEU A 1 281 ? -28.636 -4.173 21.638 1.00 91.31 281 LEU A O 1
ATOM 2293 N N . GLY A 1 282 ? -27.879 -2.052 21.714 1.00 88.75 282 GLY A N 1
ATOM 2294 C CA . GLY A 1 282 ? -28.932 -1.501 22.565 1.00 88.75 282 GLY A CA 1
ATOM 2295 C C . GLY A 1 282 ? -28.532 -1.458 24.040 1.00 88.75 282 GLY A C 1
ATOM 2296 O O . GLY A 1 282 ? -27.357 -1.622 24.390 1.00 88.75 282 GLY A O 1
ATOM 2297 N N . GLU A 1 283 ? -29.506 -1.176 24.906 1.00 85.50 283 GLU A N 1
ATOM 2298 C CA . GLU A 1 283 ? -29.318 -1.297 26.352 1.00 85.50 283 GLU A CA 1
ATOM 2299 C C . GLU A 1 283 ? -29.189 -2.784 26.698 1.00 85.50 283 GLU A C 1
ATOM 2301 O O . GLU A 1 283 ? -30.143 -3.547 26.558 1.00 85.50 283 GLU A O 1
ATOM 2306 N N . GLY A 1 284 ? -27.977 -3.210 27.053 1.00 70.31 284 GLY A N 1
ATOM 2307 C CA . GLY A 1 284 ? -27.606 -4.624 27.107 1.00 70.31 284 GLY A CA 1
ATOM 2308 C C . GLY A 1 284 ? -26.950 -5.042 28.418 1.00 70.31 284 GLY A C 1
ATOM 2309 O O . GLY A 1 284 ? -26.688 -4.228 29.303 1.00 70.31 284 GLY A O 1
ATOM 2310 N N . ASP A 1 285 ? -26.665 -6.340 28.523 1.00 76.50 285 ASP A N 1
ATOM 2311 C CA . ASP A 1 285 ? -25.999 -6.933 29.680 1.00 76.50 285 ASP A CA 1
ATOM 2312 C C . ASP A 1 285 ? -24.552 -6.427 29.814 1.00 76.50 285 ASP A C 1
ATOM 2314 O O . ASP A 1 285 ? -23.687 -6.717 28.980 1.00 76.50 285 ASP A O 1
ATOM 2318 N N . LEU A 1 286 ? -24.282 -5.685 30.888 1.00 80.19 286 LEU A N 1
ATOM 2319 C CA . LEU A 1 286 ? -22.962 -5.134 31.206 1.00 80.19 286 LEU A CA 1
ATOM 2320 C C . LEU A 1 286 ? -21.944 -6.200 31.616 1.00 80.19 286 LEU A C 1
ATOM 2322 O O . LEU A 1 286 ? -20.744 -5.915 31.636 1.00 80.19 286 LEU A O 1
ATOM 2326 N N . GLU A 1 287 ? -22.386 -7.417 31.929 1.00 80.56 287 GLU A N 1
ATOM 2327 C CA . GLU A 1 287 ? -21.491 -8.563 32.100 1.00 80.56 287 GLU A CA 1
ATOM 2328 C C . GLU A 1 287 ? -20.949 -9.075 30.760 1.00 80.56 287 GLU A C 1
ATOM 2330 O O . GLU A 1 287 ? -19.875 -9.667 30.724 1.00 80.56 287 GLU A O 1
ATOM 2335 N N . SER A 1 288 ? -21.616 -8.772 29.641 1.00 82.44 288 SER A N 1
ATOM 2336 C CA . SER A 1 288 ? -21.156 -9.168 28.303 1.00 82.44 288 SER A CA 1
ATOM 2337 C C . SER A 1 288 ? -20.086 -8.246 27.701 1.00 82.44 288 SER A C 1
ATOM 2339 O O . SER A 1 288 ? -19.578 -8.518 26.609 1.00 82.44 288 SER A O 1
ATOM 2341 N N . VAL A 1 289 ? -19.752 -7.146 28.384 1.00 91.75 289 VAL A N 1
ATOM 2342 C CA . VAL A 1 289 ? -18.728 -6.196 27.940 1.00 91.75 289 VAL A CA 1
ATOM 2343 C C . VAL A 1 289 ? -17.342 -6.828 28.043 1.00 91.75 289 VAL A C 1
ATOM 2345 O O . VAL A 1 289 ? -16.982 -7.431 29.049 1.00 91.75 289 VAL A O 1
ATOM 2348 N N . THR A 1 290 ? -16.543 -6.661 26.996 1.00 91.94 290 THR A N 1
ATOM 2349 C CA . THR A 1 290 ? -15.218 -7.265 26.877 1.00 91.94 290 THR A CA 1
ATOM 2350 C C . THR A 1 290 ? -14.234 -6.704 27.913 1.00 91.94 290 THR A C 1
ATOM 2352 O O . THR A 1 290 ? -14.100 -5.486 28.080 1.00 91.94 290 THR A O 1
ATOM 2355 N N . ASN A 1 291 ? -13.511 -7.606 28.584 1.00 92.69 291 ASN A N 1
ATOM 2356 C CA . ASN A 1 291 ? -12.472 -7.274 29.564 1.00 92.69 291 ASN A CA 1
ATOM 2357 C C . ASN A 1 291 ? -11.153 -6.860 28.889 1.00 92.69 291 ASN A C 1
ATOM 2359 O O . ASN A 1 291 ? -10.845 -7.310 27.786 1.00 92.69 291 ASN A O 1
ATOM 2363 N N . SER A 1 292 ? -10.331 -6.057 29.575 1.00 91.00 292 SER A N 1
ATOM 2364 C CA . SER A 1 292 ? -8.998 -5.650 29.094 1.00 91.00 292 SER A CA 1
ATOM 2365 C C . SER A 1 292 ? -8.079 -6.837 28.800 1.00 91.00 292 SER A C 1
ATOM 2367 O O . SER A 1 292 ? -7.275 -6.762 27.878 1.00 91.00 292 SER A O 1
ATOM 2369 N N . GLU A 1 293 ? -8.217 -7.925 29.564 1.00 89.06 293 GLU A N 1
ATOM 2370 C CA . GLU A 1 293 ? -7.431 -9.161 29.436 1.00 89.06 293 GLU A CA 1
ATOM 2371 C C . GLU A 1 293 ? -7.492 -9.749 28.023 1.00 89.06 293 GLU A C 1
ATOM 2373 O O . GLU A 1 293 ? -6.471 -10.179 27.497 1.00 89.06 293 GLU A O 1
ATOM 2378 N N . TYR A 1 294 ? -8.655 -9.682 27.362 1.00 89.06 294 TYR A N 1
ATOM 2379 C CA . TYR A 1 294 ? -8.800 -10.127 25.975 1.00 89.06 294 TYR A CA 1
ATOM 2380 C C . TYR A 1 294 ? -7.828 -9.386 25.050 1.00 89.06 294 TYR A C 1
ATOM 2382 O O . TYR A 1 294 ? -7.074 -10.008 24.309 1.00 89.06 294 TYR A O 1
ATOM 2390 N N . PHE A 1 295 ? -7.769 -8.059 25.141 1.00 89.62 295 PHE A N 1
ATOM 2391 C CA . PHE A 1 295 ? -6.881 -7.250 24.303 1.00 89.62 295 PHE A CA 1
ATOM 2392 C C . PHE A 1 295 ? -5.402 -7.451 24.650 1.00 89.62 295 PHE A C 1
ATOM 2394 O O . PHE A 1 295 ? -4.554 -7.403 23.764 1.00 89.62 295 PHE A O 1
ATOM 2401 N N . ILE A 1 296 ? -5.091 -7.695 25.926 1.00 86.62 296 ILE A N 1
ATOM 2402 C CA . ILE A 1 296 ? -3.728 -8.013 26.368 1.00 86.62 296 ILE A CA 1
ATOM 2403 C C . ILE A 1 296 ? -3.290 -9.370 25.805 1.00 86.62 296 ILE A C 1
ATOM 2405 O O . ILE A 1 296 ? -2.178 -9.470 25.300 1.00 86.62 296 ILE A O 1
ATOM 2409 N N . SER A 1 297 ? -4.172 -10.374 25.788 1.00 83.38 297 SER A N 1
ATOM 2410 C CA . SER A 1 297 ? -3.859 -11.683 25.195 1.00 83.38 297 SER A CA 1
ATOM 2411 C C . SER A 1 297 ? -3.537 -11.592 23.697 1.00 83.38 297 SER A C 1
ATOM 2413 O O . SER A 1 297 ? -2.629 -12.268 23.218 1.00 83.38 297 SER A O 1
ATOM 2415 N N . LEU A 1 298 ? -4.194 -10.682 22.963 1.00 81.44 298 LEU A N 1
ATOM 2416 C CA . LEU A 1 298 ? -3.881 -10.431 21.550 1.00 81.44 298 LEU A CA 1
ATOM 2417 C C . LEU A 1 298 ? -2.464 -9.869 21.359 1.00 81.44 298 LEU A C 1
ATOM 2419 O O . LEU A 1 298 ? -1.790 -10.229 20.397 1.00 81.44 298 LEU A O 1
ATOM 2423 N N . LEU A 1 299 ? -1.977 -9.047 22.297 1.00 77.00 299 LEU A N 1
ATOM 2424 C CA . LEU A 1 299 ? -0.600 -8.540 22.271 1.00 77.00 299 LEU A CA 1
ATOM 2425 C C . LEU A 1 299 ? 0.439 -9.644 22.495 1.00 77.00 299 LEU A C 1
ATOM 2427 O O . LEU A 1 299 ? 1.578 -9.506 22.055 1.00 77.00 299 LEU A O 1
ATOM 2431 N N . GLU A 1 300 ? 0.102 -10.698 23.233 1.00 68.31 300 GLU A N 1
ATOM 2432 C CA . GLU A 1 300 ? 1.020 -11.804 23.523 1.00 68.31 300 GLU A CA 1
ATOM 2433 C C . GLU A 1 300 ? 1.148 -12.745 22.321 1.00 68.31 300 GLU A C 1
ATOM 2435 O O . GLU A 1 300 ? 2.268 -13.072 21.929 1.00 68.31 300 GLU A O 1
ATOM 2440 N N . VAL A 1 301 ? 0.030 -13.058 21.657 1.00 60.31 301 VAL A N 1
ATOM 2441 C CA . VAL A 1 301 ? 0.006 -13.867 20.425 1.00 60.31 301 VAL A CA 1
ATOM 2442 C C . VAL A 1 301 ? 0.807 -13.204 19.299 1.00 60.31 301 VAL A C 1
ATOM 2444 O O . VAL A 1 301 ? 1.605 -13.870 18.639 1.00 60.31 301 VAL A O 1
ATOM 2447 N N . GLU A 1 302 ? 0.671 -11.886 19.113 1.00 55.00 302 GLU A N 1
ATOM 2448 C CA . GLU A 1 302 ? 1.446 -11.156 18.098 1.00 55.00 302 GLU A CA 1
ATOM 2449 C C . GLU A 1 302 ? 2.966 -11.252 18.337 1.00 55.00 302 GLU A C 1
ATOM 2451 O O . GLU A 1 302 ? 3.737 -11.349 17.377 1.00 55.00 302 GLU A O 1
ATOM 2456 N N . ASN A 1 303 ? 3.412 -11.292 19.601 1.00 49.47 303 ASN A N 1
ATOM 2457 C CA . ASN A 1 303 ? 4.832 -11.403 19.952 1.00 49.47 303 ASN A CA 1
ATOM 2458 C C . ASN A 1 303 ? 5.420 -12.797 19.670 1.00 49.47 303 ASN A C 1
ATOM 2460 O O . ASN A 1 303 ? 6.598 -12.887 19.327 1.00 49.47 303 ASN A O 1
ATOM 2464 N N . GLU A 1 304 ? 4.634 -13.872 19.770 1.00 45.94 304 GLU A N 1
ATOM 2465 C CA . GLU A 1 304 ? 5.092 -15.233 19.438 1.00 45.94 304 GLU A CA 1
ATOM 2466 C C . GLU A 1 304 ? 5.226 -15.442 17.922 1.00 45.94 304 GLU A C 1
ATOM 2468 O O . GLU A 1 304 ? 6.161 -16.095 17.454 1.00 45.94 304 GLU A O 1
ATOM 2473 N N . THR A 1 305 ? 4.355 -14.812 17.129 1.00 45.47 305 THR A N 1
ATOM 2474 C CA . THR A 1 305 ? 4.456 -14.795 15.660 1.00 45.47 305 THR A CA 1
ATOM 2475 C C . THR A 1 305 ? 5.530 -13.845 15.116 1.00 45.47 305 THR A C 1
ATOM 2477 O O . THR A 1 305 ? 5.960 -14.002 13.976 1.00 45.47 305 THR A O 1
ATOM 2480 N N . ALA A 1 306 ? 6.029 -12.899 15.921 1.00 43.09 306 ALA A N 1
ATOM 2481 C CA . ALA A 1 306 ? 7.032 -11.903 15.520 1.00 43.09 306 ALA A CA 1
ATOM 2482 C C . ALA A 1 306 ? 8.443 -12.475 15.239 1.00 43.09 306 ALA A C 1
ATOM 2484 O O . ALA A 1 306 ? 9.371 -11.722 14.936 1.00 43.09 306 ALA A O 1
ATOM 2485 N N . GLY A 1 307 ? 8.634 -13.794 15.345 1.00 41.38 307 GLY A N 1
ATOM 2486 C CA . GLY A 1 307 ? 9.913 -14.458 15.090 1.00 41.38 307 GLY A CA 1
ATOM 2487 C C . GLY A 1 307 ? 10.191 -14.815 13.626 1.00 41.38 307 GLY A C 1
ATOM 2488 O O . GLY A 1 307 ? 11.336 -15.141 13.314 1.00 41.38 307 GLY A O 1
ATOM 2489 N N . LYS A 1 308 ? 9.191 -14.777 12.733 1.00 41.53 308 LYS A N 1
ATOM 2490 C CA . LYS A 1 308 ? 9.359 -15.147 11.319 1.00 41.53 308 LYS A CA 1
ATOM 2491 C C . LYS A 1 308 ? 8.646 -14.163 10.388 1.00 41.53 308 LYS A C 1
ATOM 2493 O O . LYS A 1 308 ? 7.481 -13.850 10.633 1.00 41.53 308 LYS A O 1
ATOM 2498 N N . PRO A 1 309 ? 9.312 -13.695 9.318 1.00 45.94 309 PRO A N 1
ATOM 2499 C CA . PRO A 1 309 ? 8.659 -12.946 8.260 1.00 45.94 309 PRO A CA 1
ATOM 2500 C C . PRO A 1 309 ? 7.463 -13.707 7.700 1.00 45.94 309 PRO A C 1
ATOM 2502 O O . PRO A 1 309 ? 7.524 -14.923 7.546 1.00 45.94 309 PRO A O 1
ATOM 2505 N N . PHE A 1 310 ? 6.406 -12.991 7.313 1.00 47.75 310 PHE A N 1
ATOM 2506 C CA . PHE A 1 310 ? 5.237 -13.607 6.671 1.00 47.75 310 PHE A CA 1
ATOM 2507 C C . PHE A 1 310 ? 5.609 -14.393 5.388 1.00 47.75 310 PHE A C 1
ATOM 2509 O O . PHE A 1 310 ? 4.902 -15.310 4.985 1.00 47.75 310 PHE A O 1
ATOM 2516 N N . TRP A 1 311 ? 6.717 -14.019 4.745 1.00 53.84 311 TRP A N 1
ATOM 2517 C CA . TRP A 1 311 ? 7.206 -14.551 3.469 1.00 53.84 311 TRP A CA 1
ATOM 2518 C C . TRP A 1 311 ? 8.484 -15.413 3.593 1.00 53.84 311 TRP A C 1
ATOM 2520 O O . TRP A 1 311 ? 9.200 -15.575 2.601 1.00 53.84 311 TRP A O 1
ATOM 2530 N N . GLU A 1 312 ? 8.824 -15.895 4.797 1.00 49.28 312 GLU A N 1
ATOM 2531 C CA . GLU A 1 312 ? 9.836 -16.954 5.018 1.00 49.28 312 GLU A CA 1
ATOM 2532 C C . GLU A 1 312 ? 9.190 -18.341 5.090 1.00 49.28 312 GLU A C 1
ATOM 2534 O O . GLU A 1 312 ? 9.760 -19.265 4.466 1.00 49.28 312 GLU A O 1
#

Secondary structure (DSSP, 8-state):
-HHHHHHHHHHHH---HHHHHHHHHHHHTT--HHHHHHHHHHHTT--S----HHHHHHHHHHHHT--HHHHHHHHHHH--HHHHHHHTSPPPSS-----HHHHIIIIIHHHHH-SSHHHHHHHHHHHHHHS-HHHHHHHHHHHSSS-SS---HHHHHHHHHHHH-TT---TTSSPPEEEEEEEEEEEEPSSSSS-EEEEEEEEE-TTS-EEEEEEEES----HHHHHHHHHHHHHSEEEEETTEEEE-TTEEEEEEESEEEE-SSSTTSEEEES-EEEEEEEE--GGGSPBHHHHHHHHHHHHHHTTS-TT-

Foldseek 3Di:
DVLLVVLLVQQAPDDDPLSLLVSLCVSPLPDAPLLLVLSLCLQLLPALAADELVLLLVLLCVVLVHDSVVLVVQCVVVVDSLLSSLVSEDFAPDDDDDRSNRLCVQQVVQLNPDPDDVSNSVSLNVCSRHHGSVSSSLSSSNHHDDRSGDHDPSSSVVSVCCVVQLLPPRLNPDDFDKFKWFFFKWFADPPDPLDTQKTWTWAAEPVRDIFTAAIDGRADDDPVVSVLVVVQQVVFFDDDDPRMTTGDRFWMFIKTFSAWAADPVGPLRIHTHPIHTPDTPGRDDSVRGDYSVVRVVRVVVSVVSSPDGSND

=== Feature glossary ===
Key to the feature types in this record:

Secondary structure (8-state, DSSP). Secondary structure is the local, repeating backbone conformation. DSSP classifies it into eight states by reading the hydrogen-bond network: three helix types (H, G, I), two β types (E, B), two non-regular types (T, S), and unstructured coil (-).

Backbone torsions (φ/ψ). Backbone dihedral angles. Every residue except chain termini has a φ (preceding-C → N → Cα → C) and a ψ (N → Cα → C → next-N). They are reported in degrees following the IUPAC sign convention. Secondary structure is essentially a statement about which (φ, ψ) basin each residue occupies.

Predicted aligned error. Predicted Aligned Error (PAE) is an AlphaFold confidence matrix: entry (i, j) is the expected error in the position of residue j, in ångströms, when the prediction is superimposed on the true structure at residue i. Low PAE within a block of residues means that block is internally rigid and well-predicted; high PAE between two blocks means their relative placement is uncertain even if each block individually is confident.

B-factor. B-factor (Debye–Waller factor) reflects atomic displacement in the crystal lattice. It is an experimental observable (units Å²), not a prediction; low values mean the atom is pinned down, high values mean it moves or is heterogeneous across the crystal.

Secondary structure (3-state, P-SEA). Three-state secondary structure (P-SEA) collapses the eight DSSP classes into helix (a), strand (b), and coil (c). P-SEA assigns these from Cα geometry alone — distances and angles — without requiring backbone oxygens, so it works on any Cα trace.

Sequence. Primary structure: the covalent o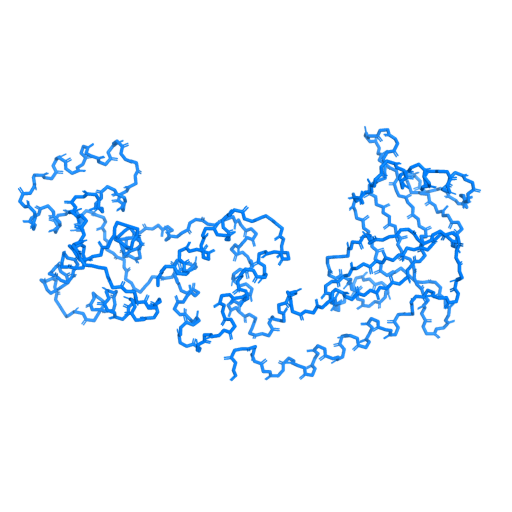rder of the twenty standard amino acids along the backbone. Two proteins with the same sequence will (almost always) fold to the same structure; two with 30% identity often share a fold but not the details.

pLDDT. pLDDT is the predicted lDDT-Cα score: AlphaFold's confidence that the local environment of each residue (all inter-atomic distances within 15 Å) is correctly placed. It is a per-residue number between 0 and 100, with higher meaning more reliable.

InterPro / GO / CATH / organism. Functional annotations link the protein to curated databases. InterPro entries identify conserved domains and families by matching the sequence against member-database signatures (Pfam, PROSITE, CDD, …). Gene Ontology (GO) terms describe molecular function, biological process, and cellular component in a controlled vocabulary. CATH places the structure in a hierarchical fold classification (Class/Architecture/Topology/Homologous-superfamily). The organism is the source species.

Contact-map, Ramachandran, and PAE plots. Three diagnostic plots accompany the record. The Cα contact map visualizes the tertiary structure as a 2D adjacency matrix (8 Å cutoff, sequence-local contacts suppressed). The Ramachandran plot shows the distribution of backbone (φ, ψ) torsions, with points in the α and β basins reflecting secondary structure content. The PAE plot shows AlphaFold's inter-residue confidence as a color matrix.

mmCIF coordinates. The mmCIF table is the protein's shape written out atom by atom. For each backbone N, Cα, C, and carbonyl O, it records an (x, y, z) coordinate triple in Å plus the residue type, chain letter, and residue number.

Radius of gyration, Cα contacts, bounding box. Three whole-structure scalars: the radius of gyration (RMS distance of Cα from centroid, in Å), the count of Cα–Cα contacts (pairs closer than 8 Å and separated by more than four residues in sequence — i.e. tertiary, not local, contacts), and the bounding-box dimensions. Together they distinguish compact globular folds from extended fibres or disordered chains.

Foldseek 3Di. The Foldseek 3Di string encodes local tertiary geometry as a 20-letter alphabet — one character per residue — derived from the relative positions of nearby Cα atoms. Unlike the amino-acid sequence, 3Di is a direct function of the 3D structure, so two proteins with the same fold have similar 3Di strings even at low sequence identity.

Rendered structure images. Six rendered views show the 3D structure from the faces of a cube — i.e. along ±x, ±y, ±z. Rendering representation is drawn randomly per protein from cartoon (secondary-structure ribbons), sticks (backbone bonds), or molecular surface; coloring is either N→C rainbow (blue at the N-terminus through red at the C-terminus) or one color per chain.

Nearest PDB structures. The Foldseek neighbor list gives the closest experimentally determined structures in the PDB, ranked by structural alignment. TM-score near 1 means near-identical fold; near 0.3 means only rough topology match. This is how one finds what a novel AlphaFold prediction most resembles in the solved-structure universe.

Solvent-accessible surface area. SASA measures how much of the protein is reachable by solvent. It is computed by rolling a water-sized probe over the atomic surface and summing the exposed area (Å²). Per-residue SASA distinguishes core (buried, low SASA) from surface (exposed, high SASA) residues; total SASA is a whole-molecule size measure.